Protein AF-0000000070748013 (afdb_homodimer)

Sequence (292 aa):
MLDAFRKHALVILVAILFATYRLSRLESERGRRGANVERDFENVVGFLHQRLDTKYRVLRIEPPPHSTIKLHAMVVNGGFAIPHVEAEVFVDQRFVLDQRKQRRRDVEPLPLVRFRVYDVTTMTTIAEDLQKRKLIASYEQGYQPKMLDAFRKHALVILVAILFATYRLSRLESERGRRGANVERDFENVVGFLHQRLDTKYRVLRIEPPPHSTIKLHAMVVNGGFAIPHVEAEVFVDQRFVLDQRKQRRRDVEPLPLVRFRVYDVTTMTTIAEDLQKRKLIASYEQGYQPK

Structure (mmCIF, N/CA/C/O backbone):
data_AF-0000000070748013-model_v1
#
loop_
_entity.id
_entity.type
_entity.pdbx_description
1 polymer 'Uncharacterized protein'
#
loop_
_atom_site.group_PDB
_atom_site.id
_atom_site.type_symbol
_atom_site.label_atom_id
_atom_site.label_alt_id
_atom_site.label_comp_id
_atom_site.label_asym_id
_atom_site.label_entity_id
_atom_site.label_seq_id
_atom_site.pdbx_PDB_ins_code
_atom_site.Cartn_x
_atom_site.Cartn_y
_atom_site.Cartn_z
_atom_site.occupancy
_atom_site.B_iso_or_equiv
_atom_site.auth_seq_id
_atom_site.auth_comp_id
_atom_site.auth_asym_id
_atom_site.auth_atom_id
_atom_site.pdbx_PDB_model_num
ATOM 1 N N . MET A 1 1 ? -56.062 14.008 32.906 1 60.56 1 MET A N 1
ATOM 2 C CA . MET A 1 1 ? -55.062 12.945 32.875 1 60.56 1 MET A CA 1
ATOM 3 C C . MET A 1 1 ? -54.562 12.727 31.453 1 60.56 1 MET A C 1
ATOM 5 O O . MET A 1 1 ? -53.344 12.641 31.219 1 60.56 1 MET A O 1
ATOM 9 N N . LEU A 1 2 ? -55.344 12.797 30.453 1 74 2 LEU A N 1
ATOM 10 C CA . LEU A 1 2 ? -55 12.531 29.062 1 74 2 LEU A CA 1
ATOM 11 C C . LEU A 1 2 ? -54.188 13.672 28.484 1 74 2 LEU A C 1
ATOM 13 O O . LEU A 1 2 ? -53.25 13.445 27.703 1 74 2 LEU A O 1
ATOM 17 N N . ASP A 1 3 ? -54.344 14.906 28.969 1 75.5 3 ASP A N 1
ATOM 18 C CA . ASP A 1 3 ? -53.625 16.078 28.469 1 75.5 3 ASP A CA 1
ATOM 19 C C . ASP A 1 3 ? -52.188 16.094 28.938 1 75.5 3 ASP A C 1
ATOM 21 O O . ASP A 1 3 ? -51.281 16.453 28.188 1 75.5 3 ASP A O 1
ATOM 25 N N . ALA A 1 4 ? -51.938 15.586 30.156 1 74.44 4 ALA A N 1
ATOM 26 C CA . ALA A 1 4 ? -50.562 15.508 30.688 1 74.44 4 ALA A CA 1
ATOM 27 C C . ALA A 1 4 ? -49.75 14.453 29.938 1 74.44 4 ALA A C 1
ATOM 29 O O . ALA A 1 4 ? -48.594 14.664 29.656 1 74.44 4 ALA A O 1
ATOM 30 N N . PHE A 1 5 ? -50.406 13.367 29.516 1 73.81 5 PHE A N 1
ATOM 31 C CA . PHE A 1 5 ? -49.719 12.305 28.797 1 73.81 5 PHE A CA 1
ATOM 32 C C . PHE A 1 5 ? -49.344 12.758 27.391 1 73.81 5 PHE A C 1
ATOM 34 O O . PHE A 1 5 ? -48.281 12.406 26.875 1 73.81 5 PHE A O 1
ATOM 41 N N . ARG A 1 6 ? -50.156 13.625 26.891 1 75.06 6 ARG A N 1
ATOM 42 C CA . ARG A 1 6 ? -49.906 14.125 25.547 1 75.06 6 ARG A CA 1
ATOM 43 C C . ARG A 1 6 ? -48.75 15.117 25.516 1 75.06 6 ARG A C 1
ATOM 45 O O . ARG A 1 6 ? -47.938 15.094 24.609 1 75.06 6 ARG A O 1
ATOM 52 N N . LYS A 1 7 ? -48.719 15.875 26.562 1 77.19 7 LYS A N 1
ATOM 53 C CA . LYS A 1 7 ? -47.625 16.844 26.641 1 77.19 7 LYS A CA 1
ATOM 54 C C . LYS A 1 7 ? -46.281 16.156 26.828 1 77.19 7 LYS A C 1
ATOM 56 O O . LYS A 1 7 ? -45.281 16.531 26.203 1 77.19 7 LYS A O 1
ATOM 61 N N . HIS A 1 8 ? -46.344 15.133 27.641 1 80.06 8 HIS A N 1
ATOM 62 C CA . HIS A 1 8 ? -45.125 14.383 27.859 1 80.06 8 HIS A CA 1
ATOM 63 C C . HIS A 1 8 ? -44.688 13.648 26.594 1 80.06 8 HIS A C 1
ATOM 65 O O . HIS A 1 8 ? -43.5 13.617 26.25 1 80.06 8 HIS A O 1
ATOM 71 N N . ALA A 1 9 ? -45.688 13.172 25.859 1 82.44 9 ALA A N 1
ATOM 72 C CA . ALA A 1 9 ? -45.406 12.461 24.625 1 82.44 9 ALA A CA 1
ATOM 73 C C . ALA A 1 9 ? -44.812 13.398 23.578 1 82.44 9 ALA A C 1
ATOM 75 O O . ALA A 1 9 ? -43.875 13.031 22.859 1 82.44 9 ALA A O 1
ATOM 76 N N . LEU A 1 10 ? -45.25 14.578 23.547 1 80.56 10 LEU A N 1
ATOM 77 C CA . LEU A 1 10 ? -44.781 15.57 22.594 1 80.56 10 LEU A CA 1
ATOM 78 C C . LEU A 1 10 ? -43.344 15.992 22.938 1 80.56 10 LEU A C 1
ATOM 80 O O . LEU A 1 10 ? -42.531 16.141 22.031 1 80.56 10 LEU A O 1
ATOM 84 N N . VAL A 1 11 ? -43.094 16.188 24.25 1 82.56 11 VAL A N 1
ATOM 85 C CA . VAL A 1 11 ? -41.75 16.562 24.703 1 82.56 11 VAL A CA 1
ATOM 86 C C . VAL A 1 11 ? -40.75 15.461 24.359 1 82.56 11 VAL A C 1
ATOM 88 O O . VAL A 1 11 ? -39.656 15.742 23.906 1 82.56 11 VAL A O 1
ATOM 91 N N . ILE A 1 12 ? -41.125 14.25 24.469 1 82.56 12 ILE A N 1
ATOM 92 C CA . ILE A 1 12 ? -40.281 13.102 24.156 1 82.56 12 ILE A CA 1
ATOM 93 C C . ILE A 1 12 ? -40.031 13.039 22.656 1 82.56 12 ILE A C 1
ATOM 95 O O . ILE A 1 12 ? -38.906 12.797 22.219 1 82.56 12 ILE A O 1
ATOM 99 N N . LEU A 1 13 ? -41.062 13.352 21.922 1 80.69 13 LEU A N 1
ATOM 100 C CA . LEU A 1 13 ? -40.969 13.32 20.469 1 80.69 13 LEU A CA 1
ATOM 101 C C . LEU A 1 13 ? -40 14.406 19.969 1 80.69 13 LEU A C 1
ATOM 103 O O . LEU A 1 13 ? -39.188 14.156 19.109 1 80.69 13 LEU A O 1
ATOM 107 N N . VAL A 1 14 ? -40.156 15.586 20.547 1 80.75 14 VAL A N 1
ATOM 108 C CA . VAL A 1 14 ? -39.312 16.703 20.172 1 80.75 14 VAL A CA 1
ATOM 109 C C . VAL A 1 14 ? -37.875 16.422 20.578 1 80.75 14 VAL A C 1
ATOM 111 O O . VAL A 1 14 ? -36.938 16.703 19.828 1 80.75 14 VAL A O 1
ATOM 114 N N . ALA A 1 15 ? -37.656 15.781 21.703 1 83.12 15 ALA A N 1
ATOM 115 C CA . ALA A 1 15 ? -36.344 15.406 22.172 1 83.12 15 ALA A CA 1
ATOM 116 C C . ALA A 1 15 ? -35.688 14.359 21.266 1 83.12 15 ALA A C 1
ATOM 118 O O . ALA A 1 15 ? -34.5 14.43 20.969 1 83.12 15 ALA A O 1
ATOM 119 N N . ILE A 1 16 ? -36.5 13.469 20.781 1 79.81 16 ILE A N 1
ATOM 120 C CA . ILE A 1 16 ? -36.031 12.43 19.875 1 79.81 16 ILE A CA 1
ATOM 121 C C . ILE A 1 16 ? -35.656 13.055 18.531 1 79.81 16 ILE A C 1
ATOM 123 O O . ILE A 1 16 ? -34.594 12.734 17.953 1 79.81 16 ILE A O 1
ATOM 127 N N . LEU A 1 17 ? -36.5 13.945 18.094 1 77.38 17 LEU A N 1
ATOM 128 C CA . LEU A 1 17 ? -36.25 14.602 16.812 1 77.38 17 LEU A CA 1
ATOM 129 C C . LEU A 1 17 ? -35 15.461 16.891 1 77.38 17 LEU A C 1
ATOM 131 O O . LEU A 1 17 ? -34.219 15.484 15.953 1 77.38 17 LEU A O 1
ATOM 135 N N . PHE A 1 18 ? -34.781 16.172 18 1 75.19 18 PHE A N 1
ATOM 136 C CA . PHE A 1 18 ? -33.594 17 18.203 1 75.19 18 PHE A CA 1
ATOM 137 C C . PHE A 1 18 ? -32.344 16.141 18.312 1 75.19 18 PHE A C 1
ATOM 139 O O . PHE A 1 18 ? -31.312 16.469 17.719 1 75.19 18 PHE A O 1
ATOM 146 N N . ALA A 1 19 ? -32.469 15.031 18.969 1 79.75 19 ALA A N 1
ATOM 147 C CA . ALA A 1 19 ? -31.328 14.117 19.094 1 79.75 19 ALA A CA 1
ATOM 148 C C . ALA A 1 19 ? -30.969 13.508 17.75 1 79.75 19 ALA A C 1
ATOM 150 O O . ALA A 1 19 ? -29.781 13.367 17.422 1 79.75 19 ALA A O 1
ATOM 151 N N . THR A 1 20 ? -31.938 13.188 16.984 1 76.56 20 THR A N 1
ATOM 152 C CA . THR A 1 20 ? -31.703 12.609 15.672 1 76.56 20 THR A CA 1
ATOM 153 C C . THR A 1 20 ? -31.078 13.648 14.734 1 76.56 20 THR A C 1
ATOM 155 O O . THR A 1 20 ? -30.203 13.328 13.938 1 76.56 20 THR A O 1
ATOM 158 N N . TYR A 1 21 ? -31.609 14.906 14.883 1 70.44 21 TYR A N 1
ATOM 159 C CA . TYR A 1 21 ? -31.062 15.992 14.078 1 70.44 21 TYR A CA 1
ATOM 160 C C . TYR A 1 21 ? -29.609 16.25 14.438 1 70.44 21 TYR A C 1
ATOM 162 O O . TYR A 1 21 ? -28.766 16.406 13.555 1 70.44 21 TYR A O 1
ATOM 170 N N . ARG A 1 22 ? -29.281 16.266 15.734 1 69.81 22 ARG A N 1
ATOM 171 C CA . ARG A 1 22 ? -27.906 16.469 16.203 1 69.81 22 ARG A CA 1
ATOM 172 C C . ARG A 1 22 ? -27 15.32 15.766 1 69.81 22 ARG A C 1
ATOM 174 O O . ARG A 1 22 ? -25.859 15.547 15.352 1 69.81 22 ARG A O 1
ATOM 181 N N . LEU A 1 23 ? -27.5 14.133 15.773 1 70.38 23 LEU A N 1
ATOM 182 C CA . LEU A 1 23 ? -26.734 12.977 15.328 1 70.38 23 LEU A CA 1
ATOM 183 C C . LEU A 1 23 ? -26.469 13.039 13.82 1 70.38 23 LEU A C 1
ATOM 185 O O . LEU A 1 23 ? -25.359 12.75 13.367 1 70.38 23 LEU A O 1
ATOM 189 N N . SER A 1 24 ? -27.469 13.438 13.102 1 68.25 24 SER A N 1
ATOM 190 C CA . SER A 1 24 ? -27.344 13.57 11.656 1 68.25 24 SER A CA 1
ATOM 191 C C . SER A 1 24 ? -26.344 14.664 11.289 1 68.25 24 SER A C 1
ATOM 193 O O . SER A 1 24 ? -25.547 14.5 10.367 1 68.25 24 SER A O 1
ATOM 195 N N . ARG A 1 25 ? -26.391 15.742 12.039 1 62.88 25 ARG A N 1
ATOM 196 C CA . ARG A 1 25 ? -25.469 16.844 11.805 1 62.88 25 ARG A CA 1
ATOM 197 C C . ARG A 1 25 ? -24.031 16.438 12.141 1 62.88 25 ARG A C 1
ATOM 199 O O . ARG A 1 25 ? -23.094 16.766 11.406 1 62.88 25 ARG A O 1
ATOM 206 N N . LEU A 1 26 ? -23.828 15.734 13.227 1 63.28 26 LEU A N 1
ATOM 207 C CA . LEU A 1 26 ? -22.516 15.242 13.633 1 63.28 26 LEU A CA 1
ATOM 208 C C . LEU A 1 26 ? -21.969 14.25 12.617 1 63.28 26 LEU A C 1
ATOM 210 O O . LEU A 1 26 ? -20.781 14.289 12.281 1 63.28 26 LEU A O 1
ATOM 214 N N . GLU A 1 27 ? -22.828 13.406 12.086 1 65.5 27 GLU A N 1
ATOM 215 C CA . GLU A 1 27 ? -22.406 12.445 11.07 1 65.5 27 GLU A CA 1
ATOM 216 C C . GLU A 1 27 ? -22.047 13.141 9.766 1 65.5 27 GLU A C 1
ATOM 218 O O . GLU A 1 27 ? -21.078 12.766 9.102 1 65.5 27 GLU A O 1
ATOM 223 N N . SER A 1 28 ? -22.812 14.203 9.484 1 64.38 28 SER A N 1
ATOM 224 C CA . SER A 1 28 ? -22.547 14.969 8.273 1 64.38 28 SER A CA 1
ATOM 225 C C . SER A 1 28 ? -21.219 15.727 8.383 1 64.38 28 SER A C 1
ATOM 227 O O . SER A 1 28 ? -20.453 15.789 7.418 1 64.38 28 SER A O 1
ATOM 229 N N . GLU A 1 29 ? -20.953 16.344 9.578 1 62 29 GLU A N 1
ATOM 230 C CA . GLU A 1 29 ? -19.703 17.047 9.812 1 62 29 GLU A CA 1
ATOM 231 C C . GLU A 1 29 ? -18.516 16.094 9.773 1 62 29 GLU A C 1
ATOM 233 O O . GLU A 1 29 ? -17.469 16.422 9.211 1 62 29 GLU A O 1
ATOM 238 N N . ARG A 1 30 ? -18.75 15 10.398 1 62.75 30 ARG A N 1
ATOM 239 C CA . ARG A 1 30 ? -17.703 13.977 10.352 1 62.75 30 ARG A CA 1
ATOM 240 C C . ARG A 1 30 ? -17.453 13.531 8.914 1 62.75 30 ARG A C 1
ATOM 242 O O . ARG A 1 30 ? -16.297 13.344 8.508 1 62.75 30 ARG A O 1
ATOM 249 N N . GLY A 1 31 ? -18.5 13.398 8.266 1 65.69 31 GLY A N 1
ATOM 250 C CA . GLY A 1 31 ? -18.406 13.039 6.859 1 65.69 31 GLY A CA 1
ATOM 251 C C . GLY A 1 31 ? -17.688 14.086 6.027 1 65.69 31 GLY A C 1
ATOM 252 O O . GLY A 1 31 ? -16.844 13.758 5.188 1 65.69 31 GLY A O 1
ATOM 253 N N . ARG A 1 32 ? -18.047 15.352 6.332 1 63.75 32 ARG A N 1
ATOM 254 C CA . ARG A 1 32 ? -17.422 16.438 5.59 1 63.75 32 ARG A CA 1
ATOM 255 C C . ARG A 1 32 ? -15.945 16.562 5.918 1 63.75 32 ARG A C 1
ATOM 257 O O . ARG A 1 32 ? -15.117 16.75 5.02 1 63.75 32 ARG A O 1
ATOM 264 N N . ARG A 1 33 ? -15.672 16.5 7.219 1 68 33 ARG A N 1
ATOM 265 C CA . ARG A 1 33 ? -14.281 16.562 7.645 1 68 33 ARG A CA 1
ATOM 266 C C . ARG A 1 33 ? -13.469 15.406 7.066 1 68 33 ARG A C 1
ATOM 268 O O . ARG A 1 33 ? -12.336 15.586 6.633 1 68 33 ARG A O 1
ATOM 275 N N . GLY A 1 34 ? -14.086 14.305 7.102 1 71.81 34 GLY A N 1
ATOM 276 C CA . GLY A 1 34 ? -13.453 13.156 6.48 1 71.81 34 GLY A CA 1
ATOM 277 C C . GLY A 1 34 ? -13.203 13.344 4.996 1 71.81 34 GLY A C 1
ATOM 278 O O . GLY A 1 34 ? -12.133 12.992 4.492 1 71.81 34 GLY A O 1
ATOM 279 N N . ALA A 1 35 ? -14.109 14.008 4.422 1 75.88 35 ALA A N 1
ATOM 280 C CA . ALA A 1 35 ? -14.008 14.258 2.984 1 75.88 35 ALA A CA 1
ATOM 281 C C . ALA A 1 35 ? -12.891 15.258 2.684 1 75.88 35 ALA A C 1
ATOM 283 O O . ALA A 1 35 ? -12.156 15.102 1.703 1 75.88 35 ALA A O 1
ATOM 284 N N . ASN A 1 36 ? -12.688 16.188 3.584 1 82.19 36 ASN A N 1
ATOM 285 C CA . ASN A 1 36 ? -11.641 17.188 3.375 1 82.19 36 ASN A CA 1
ATOM 286 C C . ASN A 1 36 ? -10.25 16.594 3.557 1 82.19 36 ASN A C 1
ATOM 288 O O . ASN A 1 36 ? -9.328 16.891 2.795 1 82.19 36 ASN A O 1
ATOM 292 N N . VAL A 1 37 ? -10.18 15.734 4.512 1 85.75 37 VAL A N 1
ATOM 293 C CA . VAL A 1 37 ? -8.898 15.094 4.781 1 85.75 37 VAL A CA 1
ATOM 294 C C . VAL A 1 37 ? -8.5 14.219 3.6 1 85.75 37 VAL A C 1
ATOM 296 O O . VAL A 1 37 ? -7.332 14.219 3.189 1 85.75 37 VAL A O 1
ATOM 299 N N . GLU A 1 38 ? -9.477 13.57 3.074 1 89.12 38 GLU A N 1
ATOM 300 C CA . GLU A 1 38 ? -9.219 12.719 1.917 1 89.12 38 GLU A CA 1
ATOM 301 C C . GLU A 1 38 ? -8.82 13.547 0.699 1 89.12 38 GLU A C 1
ATOM 303 O O . GLU A 1 38 ? -7.91 13.172 -0.041 1 89.12 38 GLU A O 1
ATOM 308 N N . ARG A 1 39 ? -9.5 14.664 0.552 1 90.69 39 ARG A N 1
ATOM 309 C CA . ARG A 1 39 ? -9.18 15.547 -0.569 1 90.69 39 ARG A CA 1
ATOM 310 C C . ARG A 1 39 ? -7.77 16.109 -0.441 1 90.69 39 ARG A C 1
ATOM 312 O O . ARG A 1 39 ? -7.02 16.141 -1.42 1 90.69 39 ARG A O 1
ATOM 319 N N . ASP A 1 40 ? -7.418 16.531 0.756 1 90.75 40 ASP A N 1
ATOM 320 C CA . ASP A 1 40 ? -6.074 17.047 0.994 1 90.75 40 ASP A CA 1
ATOM 321 C C . ASP A 1 40 ? -5.016 15.992 0.696 1 90.75 40 ASP A C 1
ATOM 323 O O . ASP A 1 40 ? -3.996 16.281 0.069 1 90.75 40 ASP A O 1
ATOM 327 N N . PHE A 1 41 ? -5.316 14.82 1.173 1 94.69 41 PHE A N 1
ATOM 328 C CA . PHE A 1 41 ? -4.414 13.703 0.93 1 94.69 41 PHE A CA 1
ATOM 329 C C . PHE A 1 41 ? -4.25 13.453 -0.564 1 94.69 41 PHE A C 1
ATOM 331 O O . PHE A 1 41 ? -3.127 13.312 -1.056 1 94.69 41 PHE A O 1
ATOM 338 N N . GLU A 1 42 ? -5.348 13.523 -1.303 1 93.5 42 GLU A N 1
ATOM 339 C CA . GLU A 1 42 ? -5.32 13.273 -2.74 1 93.5 42 GLU A CA 1
ATOM 340 C C . GLU A 1 42 ? -4.586 14.383 -3.48 1 93.5 42 GLU A C 1
ATOM 342 O O . GLU A 1 42 ? -3.924 14.141 -4.492 1 93.5 42 GLU A O 1
ATOM 347 N N . ASN A 1 43 ? -4.676 15.562 -2.959 1 94.06 43 ASN A N 1
ATOM 348 C CA . ASN A 1 43 ? -3.947 16.672 -3.561 1 94.06 43 ASN A CA 1
ATOM 349 C C . ASN A 1 43 ? -2.438 16.484 -3.455 1 94.06 43 ASN A C 1
ATOM 351 O O . ASN A 1 43 ? -1.704 16.766 -4.402 1 94.06 43 ASN A O 1
ATOM 355 N N . VAL A 1 44 ? -2.078 15.984 -2.32 1 96.62 44 VAL A N 1
ATOM 356 C CA . VAL A 1 44 ? -0.653 15.734 -2.123 1 96.62 44 VAL A CA 1
ATOM 357 C C . VAL A 1 44 ? -0.191 14.609 -3.041 1 96.62 44 VAL A C 1
ATOM 359 O O . VAL A 1 44 ? 0.832 14.727 -3.719 1 96.62 44 VAL A O 1
ATOM 362 N N . VAL A 1 45 ? -0.943 13.531 -3.092 1 95.62 45 VAL A N 1
ATOM 363 C CA . VAL A 1 45 ? -0.612 12.398 -3.943 1 95.62 45 VAL A CA 1
ATOM 364 C C . VAL A 1 45 ? -0.586 12.836 -5.406 1 95.62 45 VAL A C 1
ATOM 366 O O . VAL A 1 45 ? 0.326 12.469 -6.152 1 95.62 45 VAL A O 1
ATOM 369 N N . GLY A 1 46 ? -1.567 13.641 -5.797 1 93.5 46 GLY A N 1
ATOM 370 C CA . GLY A 1 46 ? -1.597 14.18 -7.145 1 93.5 46 GLY A CA 1
ATOM 371 C C . GLY A 1 46 ? -0.394 15.047 -7.469 1 93.5 46 GLY A C 1
ATOM 372 O O . GLY A 1 46 ? 0.181 14.945 -8.555 1 93.5 46 GLY A O 1
ATOM 373 N N . PHE A 1 47 ? -0.017 15.875 -6.598 1 97.19 47 PHE A N 1
ATOM 374 C CA . PHE A 1 47 ? 1.162 16.719 -6.766 1 97.19 47 PHE A CA 1
ATOM 375 C C . PHE A 1 47 ? 2.406 15.867 -6.996 1 97.19 47 PHE A C 1
ATOM 377 O O . PHE A 1 47 ? 3.209 16.156 -7.887 1 97.19 47 PHE A O 1
ATOM 384 N N . LEU A 1 48 ? 2.568 14.828 -6.164 1 97.25 48 LEU A N 1
ATOM 385 C CA . LEU A 1 48 ? 3.727 13.945 -6.277 1 97.25 48 LEU A CA 1
ATOM 386 C C . LEU A 1 48 ? 3.752 13.25 -7.633 1 97.25 48 LEU A C 1
ATOM 388 O O . LEU A 1 48 ? 4.809 13.141 -8.258 1 97.25 48 LEU A O 1
ATOM 392 N N . HIS A 1 49 ? 2.623 12.867 -8.125 1 92.44 49 HIS A N 1
ATOM 393 C CA . HIS A 1 49 ? 2.531 12.227 -9.438 1 92.44 49 HIS A CA 1
ATOM 394 C C . HIS A 1 49 ? 2.986 13.18 -10.539 1 92.44 49 HIS A C 1
ATOM 396 O O . HIS A 1 49 ? 3.609 12.75 -11.516 1 92.44 49 HIS A O 1
ATOM 402 N N . GLN A 1 50 ? 2.707 14.406 -10.406 1 93.31 50 GLN A N 1
ATOM 403 C CA . GLN A 1 50 ? 3.031 15.414 -11.414 1 93.31 50 GLN A CA 1
ATOM 404 C C . GLN A 1 50 ? 4.504 15.805 -11.344 1 93.31 50 GLN A C 1
ATOM 406 O O . GLN A 1 50 ? 5.141 16.047 -12.375 1 93.31 50 GLN A O 1
ATOM 411 N N . ARG A 1 51 ? 5.078 15.797 -10.188 1 95.12 51 ARG A N 1
ATOM 412 C CA . ARG A 1 51 ? 6.402 16.375 -9.953 1 95.12 51 ARG A CA 1
ATOM 413 C C . ARG A 1 51 ? 7.492 15.328 -10.133 1 95.12 51 ARG A C 1
ATOM 415 O O . ARG A 1 51 ? 8.617 15.648 -10.523 1 95.12 51 ARG A O 1
ATOM 422 N N . LEU A 1 52 ? 7.188 14.055 -9.797 1 95.62 52 LEU A N 1
ATOM 423 C CA . LEU A 1 52 ? 8.203 13.008 -9.789 1 95.62 52 LEU A CA 1
ATOM 424 C C . LEU A 1 52 ? 8.32 12.352 -11.156 1 95.62 52 LEU A C 1
ATOM 426 O O . LEU A 1 52 ? 7.324 12.203 -11.867 1 95.62 52 LEU A O 1
ATOM 430 N N . ASP A 1 53 ? 9.539 11.969 -11.469 1 92.06 53 ASP A N 1
ATOM 431 C CA . ASP A 1 53 ? 9.781 11.344 -12.766 1 92.06 53 ASP A CA 1
ATOM 432 C C . ASP A 1 53 ? 9.219 9.922 -12.805 1 92.06 53 ASP A C 1
ATOM 434 O O . ASP A 1 53 ? 8.594 9.469 -11.844 1 92.06 53 ASP A O 1
ATOM 438 N N . THR A 1 54 ? 9.414 9.25 -13.852 1 91.69 54 THR A N 1
ATOM 439 C CA . THR A 1 54 ? 8.734 7.984 -14.125 1 91.69 54 THR A CA 1
ATOM 440 C C . THR A 1 54 ? 9.359 6.852 -13.305 1 91.69 54 THR A C 1
ATOM 442 O O . THR A 1 54 ? 8.758 5.781 -13.172 1 91.69 54 THR A O 1
ATOM 445 N N . LYS A 1 55 ? 10.531 7.066 -12.812 1 92.75 55 LYS A N 1
ATOM 446 C CA . LYS A 1 55 ? 11.133 6.008 -12.016 1 92.75 55 LYS A CA 1
ATOM 447 C C . LYS A 1 55 ? 10.461 5.891 -10.648 1 92.75 55 LYS A C 1
ATOM 449 O O . LYS A 1 55 ? 10.656 4.906 -9.938 1 92.75 55 LYS A O 1
ATOM 454 N N . TYR A 1 56 ? 9.719 6.914 -10.336 1 95.12 56 TYR A N 1
ATOM 455 C CA . TYR A 1 56 ? 9.039 6.914 -9.047 1 95.12 56 TYR A CA 1
ATOM 456 C C . TYR A 1 56 ? 7.621 6.383 -9.18 1 95.12 56 TYR A C 1
ATOM 458 O O . TYR A 1 56 ? 6.949 6.629 -10.188 1 95.12 56 TYR A O 1
ATOM 466 N N . ARG A 1 57 ? 7.234 5.672 -8.203 1 94.44 57 ARG A N 1
ATOM 467 C CA . ARG A 1 57 ? 5.848 5.258 -8.016 1 94.44 57 ARG A CA 1
ATOM 468 C C . ARG A 1 57 ? 5.301 5.754 -6.684 1 94.44 57 ARG A C 1
ATOM 470 O O . ARG A 1 57 ? 5.992 5.695 -5.664 1 94.44 57 ARG A O 1
ATOM 477 N N . VAL A 1 58 ? 4.137 6.336 -6.754 1 96.12 58 VAL A N 1
ATOM 478 C CA . VAL A 1 58 ? 3.422 6.691 -5.531 1 96.12 58 VAL A CA 1
ATOM 479 C C . VAL A 1 58 ? 2.338 5.656 -5.246 1 96.12 58 VAL A C 1
ATOM 481 O O . VAL A 1 58 ? 1.349 5.566 -5.977 1 96.12 58 VAL A O 1
ATOM 484 N N . LEU A 1 59 ? 2.521 4.875 -4.137 1 95.75 59 LEU A N 1
ATOM 485 C CA . LEU A 1 59 ? 1.667 3.727 -3.855 1 95.75 59 LEU A CA 1
ATOM 486 C C . LEU A 1 59 ? 0.796 3.986 -2.631 1 95.75 59 LEU A C 1
ATOM 488 O O . LEU A 1 59 ? 1.3 4.379 -1.578 1 95.75 59 LEU A O 1
ATOM 492 N N . ARG A 1 60 ? -0.506 3.77 -2.789 1 94.56 60 ARG A N 1
ATOM 493 C CA . ARG A 1 60 ? -1.421 3.881 -1.658 1 94.56 60 ARG A CA 1
ATOM 494 C C . ARG A 1 60 ? -1.392 2.617 -0.804 1 94.56 60 ARG A C 1
ATOM 496 O O . ARG A 1 60 ? -1.521 1.507 -1.324 1 94.56 60 ARG A O 1
ATOM 503 N N . ILE A 1 61 ? -1.18 2.855 0.399 1 95.25 61 ILE A N 1
ATOM 504 C CA . ILE A 1 61 ? -1.057 1.746 1.338 1 95.25 61 ILE A CA 1
ATOM 505 C C . ILE A 1 61 ? -2.336 1.622 2.162 1 95.25 61 ILE A C 1
ATOM 507 O O . ILE A 1 61 ? -2.867 2.621 2.65 1 95.25 61 ILE A O 1
ATOM 511 N N . GLU A 1 62 ? -2.799 0.426 2.248 1 90.56 62 GLU A N 1
ATOM 512 C CA . GLU A 1 62 ? -3.92 0.16 3.143 1 90.56 62 GLU A CA 1
ATOM 513 C C . GLU A 1 62 ? -3.455 0.055 4.594 1 90.56 62 GLU A C 1
ATOM 515 O O . GLU A 1 62 ? -2.732 -0.876 4.953 1 90.56 62 GLU A O 1
ATOM 520 N N . PRO A 1 63 ? -3.904 0.991 5.312 1 86.81 63 PRO A N 1
ATOM 521 C CA . PRO A 1 63 ? -3.484 0.897 6.715 1 86.81 63 PRO A CA 1
ATOM 522 C C . PRO A 1 63 ? -4.062 -0.326 7.422 1 86.81 63 PRO A C 1
ATOM 524 O O . PRO A 1 63 ? -5.188 -0.738 7.133 1 86.81 63 PRO A O 1
ATOM 527 N N . PRO A 1 64 ? -3.191 -0.993 8.289 1 81 64 PRO A N 1
ATOM 528 C CA . PRO A 1 64 ? -3.756 -2.1 9.062 1 81 64 PRO A CA 1
ATOM 529 C C . PRO A 1 64 ? -4.953 -1.678 9.914 1 81 64 PRO A C 1
ATOM 531 O O . PRO A 1 64 ? -5.145 -0.486 10.172 1 81 64 PRO A O 1
ATOM 534 N N . PRO A 1 65 ? -5.559 -2.877 10.367 1 75.94 65 PRO A N 1
ATOM 535 C CA . PRO A 1 65 ? -6.688 -2.566 11.25 1 75.94 65 PRO A CA 1
ATOM 536 C C . PRO A 1 65 ? -6.258 -1.899 12.555 1 75.94 65 PRO A C 1
ATOM 538 O O . PRO A 1 65 ? -5.195 -2.219 13.094 1 75.94 65 PRO A O 1
ATOM 541 N N . HIS A 1 66 ? -6.746 -0.823 13.016 1 80.38 66 HIS A N 1
ATOM 542 C CA . HIS A 1 66 ? -6.543 -0.141 14.289 1 80.38 66 HIS A CA 1
ATOM 543 C C . HIS A 1 66 ? -5.359 0.819 14.219 1 80.38 66 HIS A C 1
ATOM 545 O O . HIS A 1 66 ? -4.832 1.238 15.25 1 80.38 66 HIS A O 1
ATOM 551 N N . SER A 1 67 ? -4.848 0.91 13.062 1 84.5 67 SER A N 1
ATOM 552 C CA . SER A 1 67 ? -3.762 1.868 12.891 1 84.5 67 SER A CA 1
ATOM 553 C C . SER A 1 67 ? -4.227 3.291 13.18 1 84.5 67 SER A C 1
ATOM 555 O O . SER A 1 67 ? -5.379 3.641 12.906 1 84.5 67 SER A O 1
ATOM 557 N N . THR A 1 68 ? -3.266 4.031 13.75 1 88.12 68 THR A N 1
ATOM 558 C CA . THR A 1 68 ? -3.539 5.449 13.945 1 88.12 68 THR A CA 1
ATOM 559 C C . THR A 1 68 ? -3.445 6.207 12.625 1 88.12 68 THR A C 1
ATOM 561 O O . THR A 1 68 ? -3.889 7.355 12.531 1 88.12 68 THR A O 1
ATOM 564 N N . ILE A 1 69 ? -2.834 5.566 11.688 1 90.62 69 ILE A N 1
ATOM 565 C CA . ILE A 1 69 ? -2.725 6.148 10.352 1 90.62 69 ILE A CA 1
ATOM 566 C C . ILE A 1 69 ? -3.982 5.828 9.547 1 90.62 69 ILE A C 1
ATOM 568 O O . ILE A 1 69 ? -4.352 4.66 9.398 1 90.62 69 ILE A O 1
ATOM 572 N N . LYS A 1 70 ? -4.633 6.805 9.016 1 87.88 70 LYS A N 1
ATOM 573 C CA . LYS A 1 70 ? -5.883 6.625 8.281 1 87.88 70 LYS A CA 1
ATOM 574 C C . LYS A 1 70 ? -5.637 6.555 6.777 1 87.88 70 LYS A C 1
ATOM 576 O O . LYS A 1 70 ? -6.301 5.797 6.07 1 87.88 70 LYS A O 1
ATOM 581 N N . LEU A 1 71 ? -4.812 7.449 6.352 1 92.44 71 LEU A N 1
ATOM 582 C CA . LEU A 1 71 ? -4.398 7.492 4.953 1 92.44 71 LEU A CA 1
ATOM 583 C C . LEU A 1 71 ? -2.879 7.41 4.832 1 92.44 71 LEU A C 1
ATOM 585 O O . LEU A 1 71 ? -2.156 8.008 5.633 1 92.44 71 LEU A O 1
ATOM 589 N N . HIS A 1 72 ? -2.471 6.613 3.828 1 95.19 72 HIS A N 1
ATOM 590 C CA . HIS A 1 72 ? -1.036 6.363 3.736 1 95.19 72 HIS A CA 1
ATOM 591 C C . HIS A 1 72 ? -0.614 6.098 2.295 1 95.19 72 HIS A C 1
ATOM 593 O O . HIS A 1 72 ? -1.299 5.379 1.565 1 95.19 72 HIS A O 1
ATOM 599 N N . ALA A 1 73 ? 0.419 6.746 1.889 1 96.94 73 ALA A N 1
ATOM 600 C CA . ALA A 1 73 ? 1.063 6.48 0.605 1 96.94 73 ALA A CA 1
ATOM 601 C C . ALA A 1 73 ? 2.584 6.5 0.74 1 96.94 73 ALA A C 1
ATOM 603 O O . ALA A 1 73 ? 3.123 7.094 1.675 1 96.94 73 ALA A O 1
ATOM 604 N N . MET A 1 74 ? 3.244 5.793 -0.137 1 97.44 74 MET A N 1
ATOM 605 C CA . MET A 1 74 ? 4.703 5.75 -0.164 1 97.44 74 MET A CA 1
ATOM 606 C C . MET A 1 74 ? 5.234 6.141 -1.539 1 97.44 74 MET A C 1
ATOM 608 O O . MET A 1 74 ? 4.609 5.84 -2.559 1 97.44 74 MET A O 1
ATOM 612 N N . VAL A 1 75 ? 6.336 6.797 -1.459 1 97.38 75 VAL A N 1
ATOM 613 C CA . VAL A 1 75 ? 7.07 7.098 -2.682 1 97.38 75 VAL A CA 1
ATOM 614 C C . VAL A 1 75 ? 8.195 6.078 -2.877 1 97.38 75 VAL A C 1
ATOM 616 O O . VAL A 1 75 ? 9.141 6.027 -2.086 1 97.38 75 VAL A O 1
ATOM 619 N N . VAL A 1 76 ? 8.094 5.336 -3.914 1 96.69 76 VAL A N 1
ATOM 620 C CA . VAL A 1 76 ? 9.055 4.266 -4.184 1 96.69 76 VAL A CA 1
ATOM 621 C C . VAL A 1 76 ? 9.867 4.602 -5.43 1 96.69 76 VAL A C 1
ATOM 623 O O . VAL A 1 76 ? 9.305 4.902 -6.484 1 96.69 76 VAL A O 1
ATOM 626 N N . ASN A 1 77 ? 11.211 4.625 -5.258 1 96.44 77 ASN A N 1
ATOM 627 C CA . ASN A 1 77 ? 12.133 4.809 -6.371 1 96.44 77 ASN A CA 1
ATOM 628 C C . ASN A 1 77 ? 12.547 3.475 -6.984 1 96.44 77 ASN A C 1
ATOM 630 O O . ASN A 1 77 ? 13.32 2.725 -6.387 1 96.44 77 ASN A O 1
ATOM 634 N N . GLY A 1 78 ? 12.047 3.213 -8.18 1 94.12 78 GLY A N 1
ATOM 635 C CA . GLY A 1 78 ? 12.344 1.971 -8.875 1 94.12 78 GLY A CA 1
ATOM 636 C C . GLY A 1 78 ? 13.586 2.051 -9.734 1 94.12 78 GLY A C 1
ATOM 637 O O . GLY A 1 78 ? 13.828 1.177 -10.57 1 94.12 78 GLY A O 1
ATOM 638 N N . GLY A 1 79 ? 14.328 3.096 -9.562 1 92.5 79 GLY A N 1
ATOM 639 C CA . GLY A 1 79 ? 15.531 3.264 -10.359 1 92.5 79 GLY A CA 1
ATOM 640 C C . GLY A 1 79 ? 16.703 2.43 -9.859 1 92.5 79 GLY A C 1
ATOM 641 O O . GLY A 1 79 ? 17.781 2.451 -10.453 1 92.5 79 GLY A O 1
ATOM 642 N N . PHE A 1 80 ? 16.469 1.628 -8.805 1 91.81 80 PHE A N 1
ATOM 643 C CA . PHE A 1 80 ? 17.484 0.755 -8.227 1 91.81 80 PHE A CA 1
ATOM 644 C C . PHE A 1 80 ? 17.109 -0.71 -8.406 1 91.81 80 PHE A C 1
ATOM 646 O O . PHE A 1 80 ? 15.938 -1.031 -8.641 1 91.81 80 PHE A O 1
ATOM 653 N N . ALA A 1 81 ? 18.172 -1.557 -8.344 1 90.88 81 ALA A N 1
ATOM 654 C CA . ALA A 1 81 ? 17.906 -2.99 -8.414 1 90.88 81 ALA A CA 1
ATOM 655 C C . ALA A 1 81 ? 16.938 -3.414 -7.316 1 90.88 81 ALA A C 1
ATOM 657 O O . ALA A 1 81 ? 16.047 -4.234 -7.551 1 90.88 81 ALA A O 1
ATOM 658 N N . ILE A 1 82 ? 17.219 -2.838 -6.176 1 95.06 82 ILE A N 1
ATOM 659 C CA . ILE A 1 82 ? 16.281 -2.93 -5.07 1 95.06 82 ILE A CA 1
ATOM 660 C C . ILE A 1 82 ? 15.617 -1.571 -4.848 1 95.06 82 ILE A C 1
ATOM 662 O O . ILE A 1 82 ? 16.266 -0.619 -4.414 1 95.06 82 ILE A O 1
ATOM 666 N N . PRO A 1 83 ? 14.336 -1.52 -5.156 1 95.75 83 PRO A N 1
ATOM 667 C CA . PRO A 1 83 ? 13.664 -0.221 -5.039 1 95.75 83 PRO A CA 1
ATOM 668 C C . PRO A 1 83 ? 13.758 0.368 -3.635 1 95.75 83 PRO A C 1
ATOM 670 O O . PRO A 1 83 ? 13.82 -0.376 -2.652 1 95.75 83 PRO A O 1
ATOM 673 N N . HIS A 1 84 ? 13.75 1.729 -3.576 1 96.31 84 HIS A N 1
ATOM 674 C CA . HIS A 1 84 ? 13.852 2.473 -2.326 1 96.31 84 HIS A CA 1
ATOM 675 C C . HIS A 1 84 ? 12.547 3.17 -1.983 1 96.31 84 HIS A C 1
ATOM 677 O O . HIS A 1 84 ? 11.883 3.729 -2.863 1 96.31 84 HIS A O 1
ATOM 683 N N . VAL A 1 85 ? 12.234 3.045 -0.72 1 96.56 85 VAL A N 1
ATOM 684 C CA . VAL A 1 85 ? 11.18 3.918 -0.224 1 96.56 85 VAL A CA 1
ATOM 685 C C . VAL A 1 85 ? 11.766 5.266 0.183 1 96.56 85 VAL A C 1
ATOM 687 O O . VAL A 1 85 ? 12.469 5.363 1.19 1 96.56 85 VAL A O 1
ATOM 690 N N . GLU A 1 86 ? 11.367 6.301 -0.509 1 97.31 86 GLU A N 1
A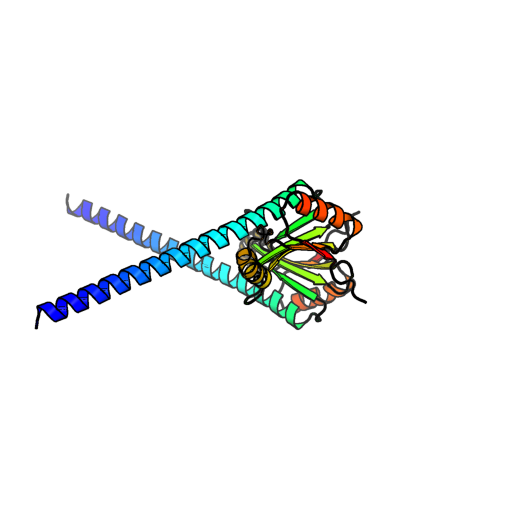TOM 691 C CA . GLU A 1 86 ? 12.109 7.543 -0.305 1 97.31 86 GLU A CA 1
ATOM 692 C C . GLU A 1 86 ? 11.297 8.539 0.524 1 97.31 86 GLU A C 1
ATOM 694 O O . GLU A 1 86 ? 11.852 9.492 1.07 1 97.31 86 GLU A O 1
ATOM 699 N N . ALA A 1 87 ? 10.094 8.344 0.556 1 97.38 87 ALA A N 1
ATOM 700 C CA . ALA A 1 87 ? 9.242 9.195 1.376 1 97.38 87 ALA A CA 1
ATOM 701 C C . ALA A 1 87 ? 7.906 8.523 1.677 1 97.38 87 ALA A C 1
ATOM 703 O O . ALA A 1 87 ? 7.547 7.527 1.037 1 97.38 87 ALA A O 1
ATOM 704 N N . GLU A 1 88 ? 7.195 8.992 2.654 1 96.56 88 GLU A N 1
ATOM 705 C CA . GLU A 1 88 ? 5.836 8.578 2.998 1 96.56 88 GLU A CA 1
ATOM 706 C C . GLU A 1 88 ? 4.93 9.797 3.188 1 96.56 88 GLU A C 1
ATOM 708 O O . GLU A 1 88 ? 5.375 10.844 3.658 1 96.56 88 GLU A O 1
ATOM 713 N N . VAL A 1 89 ? 3.713 9.641 2.766 1 95.94 89 VAL A N 1
ATOM 714 C CA . VAL A 1 89 ? 2.635 10.594 3.004 1 95.94 89 VAL A CA 1
ATOM 715 C C . VAL A 1 89 ? 1.558 9.953 3.875 1 95.94 89 VAL A C 1
ATOM 717 O O . VAL A 1 89 ? 1.103 8.844 3.592 1 95.94 89 VAL A O 1
ATOM 720 N N . PHE A 1 90 ? 1.18 10.641 4.945 1 93.5 90 PHE A N 1
ATOM 721 C CA . PHE A 1 90 ? 0.194 9.961 5.773 1 93.5 90 PHE A CA 1
ATOM 722 C C . PHE A 1 90 ? -0.631 10.961 6.57 1 93.5 90 PHE A C 1
ATOM 724 O O . PHE A 1 90 ? -0.237 12.125 6.711 1 93.5 90 PHE A O 1
ATOM 731 N N . VAL A 1 91 ? -1.787 10.555 6.91 1 92.19 91 VAL A N 1
ATOM 732 C CA . VAL A 1 91 ? -2.658 11.273 7.832 1 92.19 91 VAL A CA 1
ATOM 733 C C . VAL A 1 91 ? -2.775 10.492 9.141 1 92.19 91 VAL A C 1
ATOM 735 O O . VAL A 1 91 ? -3.227 9.344 9.148 1 92.19 91 VAL A O 1
ATOM 738 N N . ASP A 1 92 ? -2.334 11.117 10.148 1 88.62 92 ASP A N 1
ATOM 739 C CA . ASP A 1 92 ? -2.348 10.523 11.484 1 88.62 92 ASP A CA 1
ATOM 740 C C . ASP A 1 92 ? -3.57 10.977 12.273 1 88.62 92 ASP A C 1
ATOM 742 O O . ASP A 1 92 ? -3.738 12.172 12.531 1 88.62 92 ASP A O 1
ATOM 746 N N . GLN A 1 93 ? -4.316 10.031 12.75 1 83.88 93 GLN A N 1
ATOM 747 C CA . GLN A 1 93 ? -5.543 10.344 13.469 1 83.88 93 GLN A CA 1
ATOM 748 C C . GLN A 1 93 ? -5.246 11.172 14.719 1 83.88 93 GLN A C 1
ATOM 750 O O . GLN A 1 93 ? -6 12.086 15.055 1 83.88 93 GLN A O 1
ATOM 755 N N . ARG A 1 94 ? -4.254 10.828 15.453 1 82.94 94 ARG A N 1
ATOM 756 C CA . ARG A 1 94 ? -3.898 11.57 16.656 1 82.94 94 ARG A CA 1
ATOM 757 C C . ARG A 1 94 ? -3.557 13.016 16.328 1 82.94 94 ARG A C 1
ATOM 759 O O . ARG A 1 94 ? -3.947 13.938 17.062 1 82.94 94 ARG A O 1
ATOM 766 N N . PHE A 1 95 ? -2.869 13.141 15.266 1 83.81 95 PHE A N 1
ATOM 767 C CA . PHE A 1 95 ? -2.518 14.492 14.836 1 83.81 95 PHE A CA 1
ATOM 768 C C . PHE A 1 95 ? -3.768 15.297 14.492 1 83.81 95 PHE A C 1
ATOM 770 O O . PHE A 1 95 ? -3.873 16.469 14.852 1 83.81 95 PHE A O 1
ATOM 777 N N . VAL A 1 96 ? -4.641 14.688 13.812 1 81.25 96 VAL A N 1
ATOM 778 C CA . VAL A 1 96 ? -5.898 15.32 13.445 1 81.25 96 VAL A CA 1
ATOM 779 C C . VAL A 1 96 ? -6.637 15.773 14.703 1 81.25 96 VAL A C 1
ATOM 781 O O . VAL A 1 96 ? -7.137 16.906 14.773 1 81.25 96 VAL A O 1
ATOM 784 N N . LEU A 1 97 ? -6.691 14.883 15.664 1 80.94 97 LEU A N 1
ATOM 785 C CA . LEU A 1 97 ? -7.398 15.18 16.906 1 80.94 97 LEU A CA 1
ATOM 786 C C . LEU A 1 97 ? -6.715 16.312 17.672 1 80.94 97 LEU A C 1
ATOM 788 O O . LEU A 1 97 ? -7.383 17.188 18.234 1 80.94 97 LEU A O 1
ATOM 792 N N . ASP A 1 98 ? -5.434 16.312 17.672 1 80.12 98 ASP A N 1
ATOM 793 C CA . ASP A 1 98 ? -4.664 17.344 18.375 1 80.12 98 ASP A CA 1
ATOM 794 C C . ASP A 1 98 ? -4.875 18.703 17.719 1 80.12 98 ASP A C 1
ATOM 796 O O . ASP A 1 98 ? -4.977 19.719 18.422 1 80.12 98 ASP A O 1
ATOM 800 N N . GLN A 1 99 ? -4.895 18.719 16.453 1 77.94 99 GLN A N 1
ATOM 801 C CA . GLN A 1 99 ? -5.105 19.984 15.734 1 77.94 99 GLN A CA 1
ATOM 802 C C . GLN A 1 99 ? -6.496 20.547 16.016 1 77.94 99 GLN A C 1
ATOM 804 O O . GLN A 1 99 ? -6.684 21.766 16.031 1 77.94 99 GLN A O 1
ATOM 809 N N . ARG A 1 100 ? -7.379 19.688 16.125 1 73.81 100 ARG A N 1
ATOM 810 C CA . ARG A 1 100 ? -8.742 20.125 16.422 1 73.81 100 ARG A CA 1
ATOM 811 C C . ARG A 1 100 ? -8.812 20.812 17.781 1 73.81 100 ARG A C 1
ATOM 813 O O . ARG A 1 100 ? -9.531 21.812 17.922 1 73.81 100 ARG A O 1
ATOM 820 N N . LYS A 1 101 ? -8.102 20.281 18.578 1 72.31 101 LYS A N 1
ATOM 821 C CA . LYS A 1 101 ? -8.07 20.891 19.906 1 72.31 101 LYS A CA 1
ATOM 822 C C . LYS A 1 101 ? -7.41 22.25 19.891 1 72.31 101 LYS A C 1
ATOM 824 O O . LYS A 1 101 ? -7.832 23.172 20.594 1 72.31 101 LYS A O 1
ATOM 829 N N . GLN A 1 102 ? -6.406 22.375 19 1 67.38 102 GLN A N 1
ATOM 830 C CA . GLN A 1 102 ? -5.68 23.641 18.906 1 67.38 102 GLN A CA 1
ATOM 831 C C . GLN A 1 102 ? -6.496 24.688 18.172 1 67.38 102 GLN A C 1
ATOM 833 O O . GLN A 1 102 ? -6.406 25.875 18.469 1 67.38 102 GLN A O 1
ATOM 838 N N . ARG A 1 103 ? -7.07 24.359 17 1 63.12 103 ARG A N 1
ATOM 839 C CA . ARG A 1 103 ? -7.914 25.297 16.25 1 63.12 103 ARG A CA 1
ATOM 840 C C . ARG A 1 103 ? -8.859 26.047 17.172 1 63.12 103 ARG A C 1
ATOM 842 O O . ARG A 1 103 ? -9.164 27.219 16.938 1 63.12 103 ARG A O 1
ATOM 849 N N . ARG A 1 104 ? -9.141 25.422 18.141 1 57.94 104 ARG A N 1
ATOM 850 C CA . ARG A 1 104 ? -10.008 26.125 19.062 1 57.94 104 ARG A CA 1
ATOM 851 C C . ARG A 1 104 ? -9.289 27.312 19.688 1 57.94 104 ARG A C 1
ATOM 853 O O . ARG A 1 104 ? -9.922 28.281 20.125 1 57.94 104 ARG A O 1
ATOM 860 N N . ARG A 1 105 ? -8.039 27.344 19.438 1 56 105 ARG A N 1
ATOM 861 C CA . ARG A 1 105 ? -7.277 28.438 20.047 1 56 105 ARG A CA 1
ATOM 862 C C . ARG A 1 105 ? -6.852 29.453 19 1 56 105 ARG A C 1
ATOM 864 O O . ARG A 1 105 ? -5.902 30.219 19.219 1 56 105 ARG A O 1
ATOM 871 N N . ASP A 1 106 ? -7.57 29.625 17.828 1 54.81 106 ASP A N 1
ATOM 872 C CA . ASP A 1 106 ? -7.496 30.719 16.844 1 54.81 106 ASP A CA 1
ATOM 873 C C . ASP A 1 106 ? -6.277 30.547 15.938 1 54.81 106 ASP A C 1
ATOM 875 O O . ASP A 1 106 ? -5.742 31.531 15.422 1 54.81 106 ASP A O 1
ATOM 879 N N . VAL A 1 107 ? -5.734 29.391 15.906 1 57.25 107 VAL A N 1
ATOM 880 C CA . VAL A 1 107 ? -4.602 29.219 15 1 57.25 107 VAL A CA 1
ATOM 881 C C . VAL A 1 107 ? -5.09 28.641 13.664 1 57.25 107 VAL A C 1
ATOM 883 O O . VAL A 1 107 ? -6.066 27.891 13.625 1 57.25 107 VAL A O 1
ATOM 886 N N . GLU A 1 108 ? -4.668 29.25 12.508 1 62.84 108 GLU A N 1
ATOM 887 C CA . GLU A 1 108 ? -4.98 28.75 11.172 1 62.84 108 GLU A CA 1
ATOM 888 C C . GLU A 1 108 ? -4.766 27.234 11.094 1 62.84 108 GLU A C 1
ATOM 890 O O . GLU A 1 108 ? -3.736 26.719 11.547 1 62.84 108 GLU A O 1
ATOM 895 N N . PRO A 1 109 ? -5.773 26.625 10.695 1 69.19 109 PRO A N 1
ATOM 896 C CA . PRO A 1 109 ? -5.672 25.172 10.688 1 69.19 109 PRO A CA 1
ATOM 897 C C . PRO A 1 109 ? -4.578 24.656 9.75 1 69.19 109 PRO A C 1
ATOM 899 O O . PRO A 1 109 ? -4.453 25.141 8.625 1 69.19 109 PRO A O 1
ATOM 902 N N . LEU A 1 110 ? -3.592 24.016 10.266 1 77.38 110 LEU A N 1
ATOM 903 C CA . LEU A 1 110 ? -2.555 23.359 9.477 1 77.38 110 LEU A CA 1
ATOM 904 C C . LEU A 1 110 ? -3.127 22.188 8.688 1 77.38 110 LEU A C 1
ATOM 906 O O . LEU A 1 110 ? -4.113 21.578 9.102 1 77.38 110 LEU A O 1
ATOM 910 N N . PRO A 1 111 ? -2.551 22.094 7.48 1 85.69 111 PRO A N 1
ATOM 911 C CA . PRO A 1 111 ? -2.957 20.875 6.781 1 85.69 111 PRO A CA 1
ATOM 912 C C . PRO A 1 111 ? -2.77 19.625 7.629 1 85.69 111 PRO A C 1
ATOM 914 O O . PRO A 1 111 ? -1.923 19.594 8.531 1 85.69 111 PRO A O 1
ATOM 917 N N . LEU A 1 112 ? -3.527 18.641 7.367 1 88.88 112 LEU A N 1
ATOM 918 C CA . LEU A 1 112 ? -3.543 17.453 8.219 1 88.88 112 LEU A CA 1
ATOM 919 C C . LEU A 1 112 ? -2.646 16.359 7.652 1 88.88 112 LEU A C 1
ATOM 921 O O . LEU A 1 112 ? -2.467 15.32 8.281 1 88.88 112 LEU A O 1
ATOM 925 N N . VAL A 1 113 ? -2.135 16.656 6.504 1 93.38 113 VAL A N 1
ATOM 926 C CA . VAL A 1 113 ? -1.276 15.672 5.844 1 93.38 113 VAL A CA 1
ATOM 927 C C . VAL A 1 113 ? 0.17 15.867 6.293 1 93.38 113 VAL A C 1
ATOM 929 O O . VAL A 1 113 ? 0.656 17 6.359 1 93.38 113 VAL A O 1
ATOM 932 N N . ARG A 1 114 ? 0.825 14.773 6.621 1 92.94 114 ARG A N 1
ATOM 933 C CA . ARG A 1 114 ? 2.225 14.789 7.035 1 92.94 114 ARG A CA 1
ATOM 934 C C . ARG A 1 114 ? 3.1 14.055 6.02 1 92.94 114 ARG A C 1
ATOM 936 O O . ARG A 1 114 ? 2.604 13.242 5.238 1 92.94 114 ARG A O 1
ATOM 943 N N . PHE A 1 115 ? 4.316 14.5 6.055 1 96.06 115 PHE A N 1
ATOM 944 C CA . PHE A 1 115 ? 5.281 13.992 5.082 1 96.06 115 PHE A CA 1
ATOM 945 C C . PHE A 1 115 ? 6.555 13.523 5.777 1 96.06 115 PHE A C 1
ATOM 947 O O . PHE A 1 115 ? 7.109 14.242 6.613 1 96.06 115 PHE A O 1
ATOM 954 N N . ARG A 1 116 ? 6.969 12.25 5.543 1 95.44 116 ARG A N 1
ATOM 955 C CA . ARG A 1 116 ? 8.219 11.719 6.082 1 95.44 116 ARG A CA 1
ATOM 956 C C . ARG A 1 116 ? 9.258 11.531 4.977 1 95.44 116 ARG A C 1
ATOM 958 O O . ARG A 1 116 ? 8.977 10.891 3.961 1 95.44 116 ARG A O 1
ATOM 965 N N . VAL A 1 117 ? 10.367 12.062 5.254 1 96.56 117 VAL A N 1
ATOM 966 C CA . VAL A 1 117 ? 11.438 12.039 4.266 1 96.56 117 VAL A CA 1
ATOM 967 C C . VAL A 1 117 ? 12.484 11 4.664 1 96.56 117 VAL A C 1
ATOM 969 O O . VAL A 1 117 ? 13.016 11.039 5.777 1 96.56 117 VAL A O 1
ATOM 972 N N . TYR A 1 118 ? 12.773 10.086 3.732 1 95.62 118 TYR A N 1
ATOM 973 C CA . TYR A 1 118 ? 13.867 9.133 3.949 1 95.62 118 TYR A CA 1
ATOM 974 C C . TYR A 1 118 ? 15.086 9.516 3.127 1 95.62 118 TYR A C 1
ATOM 976 O O . TYR A 1 118 ? 16.203 9.523 3.639 1 95.62 118 TYR A O 1
ATOM 984 N N . ASP A 1 119 ? 14.852 9.773 1.865 1 94.94 119 ASP A N 1
ATOM 985 C CA . ASP A 1 119 ? 15.938 10.281 1.026 1 94.94 119 ASP A CA 1
ATOM 986 C C . ASP A 1 119 ? 16.016 11.797 1.101 1 94.94 119 ASP A C 1
ATOM 988 O O . ASP A 1 119 ? 15.352 12.5 0.34 1 94.94 119 ASP A O 1
ATOM 992 N N . VAL A 1 120 ? 16.875 12.273 1.844 1 93.06 120 VAL A N 1
ATOM 993 C CA . VAL A 1 120 ? 16.953 13.703 2.146 1 93.06 120 VAL A CA 1
ATOM 994 C C . VAL A 1 120 ? 17.375 14.469 0.898 1 93.06 120 VAL A C 1
ATOM 996 O O . VAL A 1 120 ? 16.906 15.586 0.659 1 93.06 120 VAL A O 1
ATOM 999 N N . THR A 1 121 ? 18.125 13.906 0.087 1 91.31 121 THR A N 1
ATOM 1000 C CA . THR A 1 121 ? 18.672 14.602 -1.07 1 91.31 121 THR A CA 1
ATOM 1001 C C . THR A 1 121 ? 17.578 14.953 -2.064 1 91.31 121 THR A C 1
ATOM 1003 O O . THR A 1 121 ? 17.484 16.094 -2.518 1 91.31 121 THR A O 1
ATOM 1006 N N . THR A 1 122 ? 16.703 14.062 -2.248 1 91.56 122 THR A N 1
ATOM 1007 C CA . THR A 1 122 ? 15.703 14.25 -3.291 1 91.56 122 THR A CA 1
ATOM 1008 C C . THR A 1 122 ? 14.391 14.742 -2.693 1 91.56 122 THR A C 1
ATOM 1010 O O . THR A 1 122 ? 13.758 15.656 -3.232 1 91.56 122 THR A O 1
ATOM 1013 N N . MET A 1 123 ? 14.078 14.242 -1.573 1 95.69 123 MET A N 1
ATOM 1014 C CA . MET A 1 123 ? 12.711 14.414 -1.091 1 95.69 123 MET A CA 1
ATOM 1015 C C . MET A 1 123 ? 12.586 15.672 -0.239 1 95.69 123 MET A C 1
ATOM 1017 O O . MET A 1 123 ? 11.477 16.172 -0.02 1 95.69 123 MET A O 1
ATOM 1021 N N . THR A 1 124 ? 13.688 16.281 0.155 1 94.69 124 THR A N 1
ATOM 1022 C CA . THR A 1 124 ? 13.594 17.5 0.949 1 94.69 124 THR A CA 1
ATOM 1023 C C . THR A 1 124 ? 13.039 18.656 0.11 1 94.69 124 THR A C 1
ATOM 1025 O O . THR A 1 124 ? 12.164 19.391 0.564 1 94.69 124 THR A O 1
ATOM 1028 N N . THR A 1 125 ? 13.516 18.766 -1.074 1 95.25 125 THR A N 1
ATOM 1029 C CA . THR A 1 125 ? 13.031 19.812 -1.952 1 95.25 125 THR A CA 1
ATOM 1030 C C . THR A 1 125 ? 11.539 19.641 -2.236 1 95.25 125 THR A C 1
ATOM 1032 O O . THR A 1 125 ? 10.781 20.609 -2.256 1 95.25 125 THR A O 1
ATOM 1035 N N . ILE A 1 126 ? 11.148 18.469 -2.412 1 96.38 126 ILE A N 1
ATOM 1036 C CA . ILE A 1 126 ? 9.742 18.156 -2.664 1 96.38 126 ILE A CA 1
ATOM 1037 C C . ILE A 1 126 ? 8.906 18.516 -1.436 1 96.38 126 ILE A C 1
ATOM 1039 O O . ILE A 1 126 ? 7.84 19.125 -1.556 1 96.38 126 ILE A O 1
ATOM 1043 N N . ALA A 1 127 ? 9.398 18.172 -0.298 1 96.19 127 ALA A N 1
ATOM 1044 C CA . ALA A 1 127 ? 8.711 18.469 0.956 1 96.19 127 ALA A CA 1
ATOM 1045 C C . ALA A 1 127 ? 8.555 19.969 1.146 1 96.19 127 ALA A C 1
ATOM 1047 O O . ALA A 1 127 ? 7.488 20.438 1.551 1 96.19 127 ALA A O 1
ATOM 1048 N N . GLU A 1 128 ? 9.547 20.719 0.866 1 95.31 128 GLU A N 1
ATOM 1049 C CA . GLU A 1 128 ? 9.508 22.172 0.998 1 95.31 128 GLU A CA 1
ATOM 1050 C C . GLU A 1 128 ? 8.484 22.781 0.044 1 95.31 128 GLU A C 1
ATOM 1052 O O . GLU A 1 128 ? 7.758 23.703 0.417 1 95.31 128 GLU A O 1
ATOM 1057 N N . ASP A 1 129 ? 8.453 22.25 -1.153 1 95.75 129 ASP A N 1
ATOM 1058 C CA . ASP A 1 129 ? 7.469 22.719 -2.119 1 95.75 129 ASP A CA 1
ATOM 1059 C C . ASP A 1 129 ? 6.047 22.469 -1.629 1 95.75 129 ASP A C 1
ATOM 1061 O O . ASP A 1 129 ? 5.172 23.328 -1.746 1 95.75 129 ASP A O 1
ATOM 1065 N N . LEU A 1 130 ? 5.832 21.266 -1.093 1 96.06 130 LEU A N 1
ATOM 1066 C CA . LEU A 1 130 ? 4.527 20.922 -0.548 1 96.06 130 LEU A CA 1
ATOM 1067 C C . LEU A 1 130 ? 4.141 21.859 0.593 1 96.06 130 LEU A C 1
ATOM 1069 O O . LEU A 1 130 ? 2.984 22.266 0.694 1 96.06 130 LEU A O 1
ATOM 1073 N N . GLN A 1 131 ? 5.105 22.203 1.41 1 93.69 131 GLN A N 1
ATOM 1074 C CA . GLN A 1 131 ? 4.863 23.094 2.545 1 93.69 131 GLN A CA 1
ATOM 1075 C C . GLN A 1 131 ? 4.547 24.5 2.0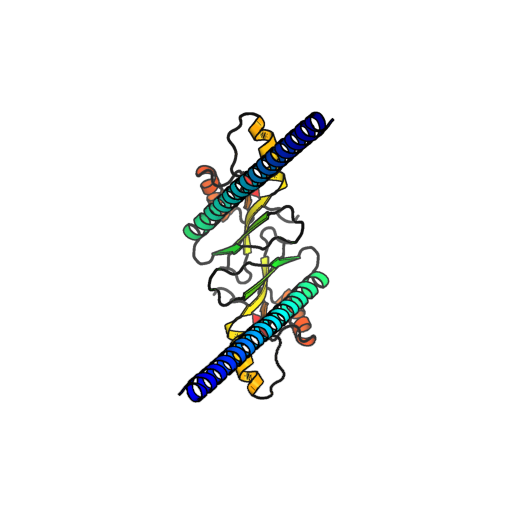78 1 93.69 131 GLN A C 1
ATOM 1077 O O . GLN A 1 131 ? 3.617 25.141 2.584 1 93.69 131 GLN A O 1
ATOM 1082 N N . LYS A 1 132 ? 5.277 25 1.142 1 92.81 132 LYS A N 1
ATOM 1083 C CA . LYS A 1 132 ? 5.059 26.328 0.592 1 92.81 132 LYS A CA 1
ATOM 1084 C C . LYS A 1 132 ? 3.658 26.453 0.004 1 92.81 132 LYS A C 1
ATOM 1086 O O . LYS A 1 132 ? 3.033 27.516 0.102 1 92.81 132 LYS A O 1
ATOM 1091 N N . ARG A 1 133 ? 3.186 25.406 -0.535 1 93.19 133 ARG A N 1
ATOM 1092 C CA . ARG A 1 133 ? 1.871 25.391 -1.167 1 93.19 133 ARG A CA 1
ATOM 1093 C C . ARG A 1 133 ? 0.778 25.078 -0.153 1 93.19 133 ARG A C 1
ATOM 1095 O O . ARG A 1 133 ? -0.39 24.922 -0.518 1 93.19 133 ARG A O 1
ATOM 1102 N N . LYS A 1 134 ? 1.189 24.812 1.086 1 91.25 134 LYS A N 1
ATOM 1103 C CA . LYS A 1 134 ? 0.282 24.562 2.201 1 91.25 134 LYS A CA 1
ATOM 1104 C C . LYS A 1 134 ? -0.459 23.234 2.014 1 91.25 134 LYS A C 1
ATOM 1106 O O . LYS A 1 134 ? -1.641 23.141 2.35 1 91.25 134 LYS A O 1
ATOM 1111 N N . LEU A 1 135 ? 0.224 22.312 1.4 1 93.69 135 LEU A N 1
ATOM 1112 C CA . LEU A 1 135 ? -0.371 21 1.183 1 93.69 135 LEU A CA 1
ATOM 1113 C C . LEU A 1 135 ? -0.065 20.062 2.35 1 93.69 135 LEU A C 1
ATOM 1115 O O . LEU A 1 135 ? -0.807 19.109 2.596 1 93.69 135 LEU A O 1
ATOM 1119 N N . ILE A 1 136 ? 1.003 20.297 3.02 1 93.12 136 ILE A N 1
ATOM 1120 C CA . ILE A 1 136 ? 1.335 19.516 4.207 1 93.12 136 ILE A CA 1
ATOM 1121 C C . ILE A 1 136 ? 1.591 20.453 5.383 1 93.12 136 ILE A C 1
ATOM 1123 O O . ILE A 1 136 ? 1.914 21.625 5.191 1 93.12 136 ILE A O 1
ATOM 1127 N N . ALA A 1 137 ? 1.384 19.875 6.531 1 83.56 137 ALA A N 1
ATOM 1128 C CA . ALA A 1 137 ? 1.646 20.656 7.738 1 83.56 137 ALA A CA 1
ATOM 1129 C C . ALA A 1 137 ? 3.145 20.75 8.016 1 83.56 137 ALA A C 1
ATOM 1131 O O . ALA A 1 137 ? 3.656 21.828 8.312 1 83.56 137 ALA A O 1
ATOM 1132 N N . SER A 1 138 ? 3.76 19.594 8.031 1 83.06 138 SER A N 1
ATOM 1133 C CA . SER A 1 138 ? 5.188 19.469 8.305 1 83.06 138 SER A CA 1
ATOM 1134 C C . SER A 1 138 ? 5.762 18.203 7.691 1 83.06 138 SER A C 1
ATOM 1136 O O . SER A 1 138 ? 5.02 17.359 7.176 1 83.06 138 SER A O 1
ATOM 1138 N N . TYR A 1 139 ? 7.082 18.312 7.578 1 90.56 139 TYR A N 1
ATOM 1139 C CA . TYR A 1 139 ? 7.758 17.078 7.184 1 90.56 139 TYR A CA 1
ATOM 1140 C C . TYR A 1 139 ? 8.859 16.719 8.18 1 90.56 139 TYR A C 1
ATOM 1142 O O . TYR A 1 139 ? 9.383 17.578 8.875 1 90.56 139 TYR A O 1
ATOM 1150 N N . GLU A 1 140 ? 8.945 15.375 8.344 1 90.06 140 GLU A N 1
ATOM 1151 C CA . GLU A 1 140 ? 9.961 14.859 9.242 1 90.06 140 GLU A CA 1
ATOM 1152 C C . GLU A 1 140 ? 10.93 13.93 8.508 1 90.06 140 GLU A C 1
ATOM 1154 O O . GLU A 1 140 ? 10.57 13.344 7.488 1 90.06 140 GLU A O 1
ATOM 1159 N N . GLN A 1 141 ? 12.156 13.945 9.031 1 88.62 141 GLN A N 1
ATOM 1160 C CA . GLN A 1 141 ? 13.133 13.016 8.477 1 88.62 141 GLN A CA 1
ATOM 1161 C C . GLN A 1 141 ? 12.969 11.625 9.094 1 88.62 141 GLN A C 1
ATOM 1163 O O . GLN A 1 141 ? 12.75 11.492 10.297 1 88.62 141 GLN A O 1
ATOM 1168 N N . GLY A 1 142 ? 12.836 10.656 8.156 1 76.31 142 GLY A N 1
ATOM 1169 C CA . GLY A 1 142 ? 12.734 9.281 8.625 1 76.31 142 GLY A CA 1
ATOM 1170 C C . GLY A 1 142 ? 13.969 8.805 9.359 1 76.31 142 GLY A C 1
ATOM 1171 O O . GLY A 1 142 ? 15.047 9.391 9.219 1 76.31 142 GLY A O 1
ATOM 1172 N N . TYR A 1 143 ? 13.766 7.898 10.469 1 62.2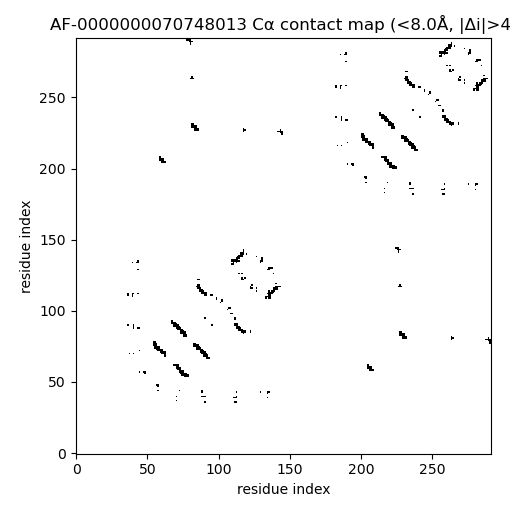5 143 TYR A N 1
ATOM 1173 C CA . TYR A 1 143 ? 14.852 7.41 11.32 1 62.25 143 TYR A CA 1
ATOM 1174 C C . TYR A 1 143 ? 15.883 6.652 10.5 1 62.25 143 TYR A C 1
ATOM 1176 O O . TYR A 1 143 ? 15.539 5.945 9.547 1 62.25 143 TYR A O 1
ATOM 1184 N N . GLN A 1 144 ? 17.172 7.176 10.383 1 55.06 144 GLN A N 1
ATOM 1185 C CA . GLN A 1 144 ? 18.344 6.422 9.945 1 55.06 144 GLN A CA 1
ATOM 1186 C C . GLN A 1 144 ? 18.734 5.371 10.977 1 55.06 144 GLN A C 1
ATOM 1188 O O . GLN A 1 144 ? 18.875 5.68 12.164 1 55.06 144 GLN A O 1
ATOM 1193 N N . PRO A 1 145 ? 18.453 4.043 10.656 1 49.16 145 PRO A N 1
ATOM 1194 C CA . PRO A 1 145 ? 18.875 3.09 11.68 1 49.16 145 PRO A CA 1
ATOM 1195 C C . PRO A 1 145 ? 20.297 3.346 12.172 1 49.16 145 PRO A C 1
ATOM 1197 O O . PRO A 1 145 ? 21.156 3.775 11.398 1 49.16 145 PRO A O 1
ATOM 1200 N N . LYS A 1 146 ? 20.547 3.598 13.602 1 40.28 146 LYS A N 1
ATOM 1201 C CA . LYS A 1 146 ? 21.891 3.549 14.148 1 40.28 146 LYS A CA 1
ATOM 1202 C C . LYS A 1 146 ? 22.578 2.23 13.805 1 40.28 146 LYS A C 1
ATOM 1204 O O . LYS A 1 146 ? 21.922 1.192 13.695 1 40.28 146 LYS A O 1
ATOM 1209 N N . MET B 1 1 ? -57.469 -18.984 -27.594 1 61.53 1 MET B N 1
ATOM 1210 C CA . MET B 1 1 ? -56.562 -17.828 -27.656 1 61.53 1 MET B CA 1
ATOM 1211 C C . MET B 1 1 ? -55.938 -17.562 -26.297 1 61.53 1 MET B C 1
ATOM 1213 O O . MET B 1 1 ? -54.719 -17.359 -26.188 1 61.53 1 MET B O 1
ATOM 1217 N N . LEU B 1 2 ? -56.656 -17.719 -25.219 1 74.38 2 LEU B N 1
ATOM 1218 C CA . LEU B 1 2 ? -56.188 -17.422 -23.875 1 74.38 2 LEU B CA 1
ATOM 1219 C C . LEU B 1 2 ? -55.219 -18.484 -23.375 1 74.38 2 LEU B C 1
ATOM 1221 O O . LEU B 1 2 ? -54.25 -18.156 -22.688 1 74.38 2 LEU B O 1
ATOM 1225 N N . ASP B 1 3 ? -55.312 -19.703 -23.875 1 75.12 3 ASP B N 1
ATOM 1226 C CA . ASP B 1 3 ? -54.469 -20.812 -23.438 1 75.12 3 ASP B CA 1
ATOM 1227 C C . ASP B 1 3 ? -53.062 -20.703 -24.062 1 75.12 3 ASP B C 1
ATOM 1229 O O . ASP B 1 3 ? -52.062 -20.969 -23.391 1 75.12 3 ASP B O 1
ATOM 1233 N N . ALA B 1 4 ? -53 -20.203 -25.281 1 76.12 4 ALA B N 1
ATOM 1234 C CA . ALA B 1 4 ? -51.719 -20 -25.938 1 76.12 4 ALA B CA 1
ATOM 1235 C C . ALA B 1 4 ? -50.938 -18.875 -25.266 1 76.12 4 ALA B C 1
ATOM 1237 O O . ALA B 1 4 ? -49.719 -18.984 -25.094 1 76.12 4 ALA B O 1
ATOM 1238 N N . PHE B 1 5 ? -51.594 -17.828 -24.797 1 73.44 5 PHE B N 1
ATOM 1239 C CA . PHE B 1 5 ? -50.938 -16.703 -24.141 1 73.44 5 PHE B CA 1
ATOM 1240 C C . PHE B 1 5 ? -50.406 -17.109 -22.766 1 73.44 5 PHE B C 1
ATOM 1242 O O . PHE B 1 5 ? -49.344 -16.656 -22.359 1 73.44 5 PHE B O 1
ATOM 1249 N N . ARG B 1 6 ? -51.062 -18.062 -22.203 1 76 6 ARG B N 1
ATOM 1250 C CA . ARG B 1 6 ? -50.656 -18.516 -20.875 1 76 6 ARG B CA 1
ATOM 1251 C C . ARG B 1 6 ? -49.406 -19.406 -20.969 1 76 6 ARG B C 1
ATOM 1253 O O . ARG B 1 6 ? -48.5 -19.312 -20.141 1 76 6 ARG B O 1
ATOM 1260 N N . LYS B 1 7 ? -49.406 -20.156 -22 1 78.19 7 LYS B N 1
ATOM 1261 C CA . LYS B 1 7 ? -48.281 -21.031 -22.188 1 78.19 7 LYS B CA 1
ATOM 1262 C C . LYS B 1 7 ? -47 -20.234 -22.516 1 78.19 7 LYS B C 1
ATOM 1264 O O . LYS B 1 7 ? -45.938 -20.516 -21.984 1 78.19 7 LYS B O 1
ATOM 1269 N N . HIS B 1 8 ? -47.25 -19.219 -23.328 1 81.38 8 HIS B N 1
ATOM 1270 C CA . HIS B 1 8 ? -46.094 -18.375 -23.672 1 81.38 8 HIS B CA 1
ATOM 1271 C C . HIS B 1 8 ? -45.625 -17.594 -22.453 1 81.38 8 HIS B C 1
ATOM 1273 O O . HIS B 1 8 ? -44.406 -17.453 -22.25 1 81.38 8 HIS B O 1
ATOM 1279 N N . ALA B 1 9 ? -46.562 -17.188 -21.656 1 82.81 9 ALA B N 1
ATOM 1280 C CA . ALA B 1 9 ? -46.219 -16.438 -20.438 1 82.81 9 ALA B CA 1
ATOM 1281 C C . ALA B 1 9 ? -45.438 -17.312 -19.453 1 82.81 9 ALA B C 1
ATOM 1283 O O . ALA B 1 9 ? -44.5 -16.859 -18.828 1 82.81 9 ALA B O 1
ATOM 1284 N N . LEU B 1 10 ? -45.781 -18.531 -19.406 1 81 10 LEU B N 1
ATOM 1285 C CA . LEU B 1 10 ? -45.125 -19.469 -18.5 1 81 10 LEU B CA 1
ATOM 1286 C C . LEU B 1 10 ? -43.719 -19.781 -18.969 1 81 10 LEU B C 1
ATOM 1288 O O . LEU B 1 10 ? -42.781 -19.859 -18.156 1 81 10 LEU B O 1
ATOM 1292 N N . VAL B 1 11 ? -43.562 -19.953 -20.297 1 83.94 11 VAL B N 1
ATOM 1293 C CA . VAL B 1 11 ? -42.25 -20.234 -20.875 1 83.94 11 VAL B CA 1
ATOM 1294 C C . VAL B 1 11 ? -41.312 -19.047 -20.641 1 83.94 11 VAL B C 1
ATOM 1296 O O . VAL B 1 11 ? -40.156 -19.234 -20.297 1 83.94 11 VAL B O 1
ATOM 1299 N N . ILE B 1 12 ? -41.812 -17.875 -20.719 1 83.5 12 ILE B N 1
ATOM 1300 C CA . ILE B 1 12 ? -41.031 -16.656 -20.5 1 83.5 12 ILE B CA 1
ATOM 1301 C C . ILE B 1 12 ? -40.656 -16.547 -19.016 1 83.5 12 ILE B C 1
ATOM 1303 O O . ILE B 1 12 ? -39.531 -16.203 -18.688 1 83.5 12 ILE B O 1
ATOM 1307 N N . LEU B 1 13 ? -41.594 -16.953 -18.203 1 81.75 13 LEU B N 1
ATOM 1308 C CA . LEU B 1 13 ? -41.344 -16.906 -16.766 1 81.75 13 LEU B CA 1
ATOM 1309 C C . LEU B 1 13 ? -40.25 -17.906 -16.359 1 81.75 13 LEU B C 1
ATOM 1311 O O . LEU B 1 13 ? -39.375 -17.578 -15.586 1 81.75 13 LEU B O 1
ATOM 1315 N N . VAL B 1 14 ? -40.344 -19.078 -16.938 1 82.31 14 VAL B N 1
ATOM 1316 C CA . VAL B 1 14 ? -39.375 -20.109 -16.625 1 82.31 14 VAL B CA 1
ATOM 1317 C C . VAL B 1 14 ? -38 -19.703 -17.172 1 82.31 14 VAL B C 1
ATOM 1319 O O . VAL B 1 14 ? -37 -19.891 -16.516 1 82.31 14 VAL B O 1
ATOM 1322 N N . ALA B 1 15 ? -38 -19.062 -18.312 1 83.94 15 ALA B N 1
ATOM 1323 C CA . ALA B 1 15 ? -36.75 -18.578 -18.922 1 83.94 15 ALA B CA 1
ATOM 1324 C C . ALA B 1 15 ? -36.125 -17.469 -18.062 1 83.94 15 ALA B C 1
ATOM 1326 O O . ALA B 1 15 ? -34.906 -17.438 -17.891 1 83.94 15 ALA B O 1
ATOM 1327 N N . ILE B 1 16 ? -36.969 -16.641 -17.5 1 81.12 16 ILE B N 1
ATOM 1328 C CA . ILE B 1 16 ? -36.469 -15.562 -16.656 1 81.12 16 ILE B CA 1
ATOM 1329 C C . ILE B 1 16 ? -35.938 -16.141 -15.344 1 81.12 16 ILE B C 1
ATOM 1331 O O . ILE B 1 16 ? -34.875 -15.727 -14.883 1 81.12 16 ILE B O 1
ATOM 1335 N N . LEU B 1 17 ? -36.688 -17.109 -14.844 1 77.69 17 LEU B N 1
ATOM 1336 C CA . LEU B 1 17 ? -36.25 -17.719 -13.594 1 77.69 17 LEU B CA 1
ATOM 1337 C C . LEU B 1 17 ? -34.938 -18.484 -13.789 1 77.69 17 LEU B C 1
ATOM 1339 O O . LEU B 1 17 ? -34.062 -18.422 -12.93 1 77.69 17 LEU B O 1
ATOM 1343 N N . PHE B 1 18 ? -34.781 -19.172 -14.914 1 75.06 18 PHE B N 1
ATOM 1344 C CA . PHE B 1 18 ? -33.531 -19.906 -15.242 1 75.06 18 PHE B CA 1
ATOM 1345 C C . PHE B 1 18 ? -32.375 -18.938 -15.469 1 75.06 18 PHE B C 1
ATOM 1347 O O . PHE B 1 18 ? -31.281 -19.172 -14.977 1 75.06 18 PHE B O 1
ATOM 1354 N N . ALA B 1 19 ? -32.656 -17.844 -16.094 1 79.25 19 ALA B N 1
ATOM 1355 C CA . ALA B 1 19 ? -31.609 -16.844 -16.328 1 79.25 19 ALA B CA 1
ATOM 1356 C C . ALA B 1 19 ? -31.172 -16.203 -15.008 1 79.25 19 ALA B C 1
ATOM 1358 O O . ALA B 1 19 ? -29.984 -15.953 -14.797 1 79.25 19 ALA B O 1
ATOM 1359 N N . THR B 1 20 ? -32.094 -15.945 -14.18 1 76.5 20 THR B N 1
ATOM 1360 C CA . THR B 1 20 ? -31.797 -15.344 -12.883 1 76.5 20 THR B CA 1
ATOM 1361 C C . THR B 1 20 ? -31 -16.312 -12.008 1 76.5 20 THR B C 1
ATOM 1363 O O . THR B 1 20 ? -30.062 -15.922 -11.312 1 76.5 20 THR B O 1
ATOM 1366 N N . TYR B 1 21 ? -31.438 -17.609 -12.109 1 71.5 21 TYR B N 1
ATOM 1367 C CA . TYR B 1 21 ? -30.719 -18.641 -11.359 1 71.5 21 TYR B CA 1
ATOM 1368 C C . TYR B 1 21 ? -29.281 -18.781 -11.859 1 71.5 21 TYR B C 1
ATOM 1370 O O . TYR B 1 21 ? -28.344 -18.859 -11.055 1 71.5 21 TYR B O 1
ATOM 1378 N N . ARG B 1 22 ? -29.094 -18.781 -13.156 1 70.31 22 ARG B N 1
ATOM 1379 C CA . ARG B 1 22 ? -27.766 -18.875 -13.758 1 70.31 22 ARG B CA 1
ATOM 1380 C C . ARG B 1 22 ? -26.922 -17.656 -13.398 1 70.31 22 ARG B C 1
ATOM 1382 O O . ARG B 1 22 ? -25.719 -17.781 -13.102 1 70.31 22 ARG B O 1
ATOM 1389 N N . LEU B 1 23 ? -27.5 -16.5 -13.375 1 70.38 23 LEU B N 1
ATOM 1390 C CA . LEU B 1 23 ? -26.797 -15.273 -13 1 70.38 23 LEU B CA 1
ATOM 1391 C C . LEU B 1 23 ? -26.391 -15.312 -11.531 1 70.38 23 LEU B C 1
ATOM 1393 O O . LEU B 1 23 ? -25.281 -14.922 -11.18 1 70.38 23 LEU B O 1
ATOM 1397 N N . SER B 1 24 ? -27.266 -15.797 -10.711 1 68.44 24 SER B N 1
ATOM 1398 C CA . SER B 1 24 ? -26.984 -15.906 -9.289 1 68.44 24 SER B CA 1
ATOM 1399 C C . SER B 1 24 ? -25.875 -16.922 -9.023 1 68.44 24 SER B C 1
ATOM 1401 O O . SER B 1 24 ? -25 -16.688 -8.188 1 68.44 24 SER B O 1
ATOM 1403 N N . ARG B 1 25 ? -25.906 -17.984 -9.789 1 62.75 25 ARG B N 1
ATOM 1404 C CA . ARG B 1 25 ? -24.875 -19.016 -9.656 1 62.75 25 ARG B CA 1
ATOM 1405 C C . ARG B 1 25 ? -23.531 -18.484 -10.125 1 62.75 25 ARG B C 1
ATOM 1407 O O . ARG B 1 25 ? -22.5 -18.719 -9.477 1 62.75 25 ARG B O 1
ATOM 1414 N N . LEU B 1 26 ? -23.516 -17.75 -11.195 1 63.41 26 LEU B N 1
ATOM 1415 C CA . LEU B 1 26 ? -22.297 -17.141 -11.734 1 63.41 26 LEU B CA 1
ATOM 1416 C C . LEU B 1 26 ? -21.734 -16.109 -10.766 1 63.41 26 LEU B C 1
ATOM 1418 O O . LEU B 1 26 ? -20.531 -16.047 -10.547 1 63.41 26 LEU B O 1
ATOM 1422 N N . GLU B 1 27 ? -22.609 -15.352 -10.141 1 65.94 27 GLU B N 1
ATOM 1423 C CA . GLU B 1 27 ? -22.172 -14.352 -9.164 1 65.94 27 GLU B CA 1
ATOM 1424 C C . GLU B 1 27 ? -21.625 -15.023 -7.91 1 65.94 27 GLU B C 1
ATOM 1426 O O . GLU B 1 27 ? -20.625 -14.562 -7.348 1 65.94 27 GLU B O 1
ATOM 1431 N N . SER B 1 28 ? -22.25 -16.141 -7.57 1 65.06 28 SER B N 1
ATOM 1432 C CA . SER B 1 28 ? -21.797 -16.875 -6.398 1 65.06 28 SER B CA 1
ATOM 1433 C C . SER B 1 28 ? -20.438 -17.516 -6.645 1 65.06 28 SER B C 1
ATOM 1435 O O . SER B 1 28 ? -19.578 -17.516 -5.762 1 65.06 28 SER B O 1
ATOM 1437 N N . GLU B 1 29 ? -20.25 -18.109 -7.863 1 62.84 29 GLU B N 1
ATOM 1438 C CA . GLU B 1 29 ? -18.969 -18.703 -8.234 1 62.84 29 GLU B CA 1
ATOM 1439 C C . GLU B 1 29 ? -17.859 -17.641 -8.305 1 62.84 29 GLU B C 1
ATOM 1441 O O . GLU B 1 29 ? -16.75 -17.875 -7.848 1 62.84 29 GLU B O 1
ATOM 1446 N N . ARG B 1 30 ? -18.25 -16.562 -8.906 1 63.66 30 ARG B N 1
ATOM 1447 C CA . ARG B 1 30 ? -17.297 -15.453 -8.945 1 63.66 30 ARG B CA 1
ATOM 1448 C C . ARG B 1 30 ? -16.953 -14.984 -7.539 1 63.66 30 ARG B C 1
ATOM 1450 O O . ARG B 1 30 ? -15.781 -14.703 -7.246 1 63.66 30 ARG B O 1
ATOM 1457 N N . GLY B 1 31 ? -17.922 -14.938 -6.777 1 65.94 31 GLY B N 1
ATOM 1458 C CA . GLY B 1 31 ? -17.719 -14.57 -5.387 1 65.94 31 GLY B CA 1
ATOM 1459 C C . GLY B 1 31 ? -16.844 -15.547 -4.637 1 65.94 31 GLY B C 1
ATOM 1460 O O . GLY B 1 31 ? -15.953 -15.141 -3.877 1 65.94 31 GLY B O 1
ATOM 1461 N N . ARG B 1 32 ? -17.109 -16.828 -4.922 1 64.12 32 ARG B N 1
ATOM 1462 C CA . ARG B 1 32 ? -16.328 -17.875 -4.254 1 64.12 32 ARG B CA 1
ATOM 1463 C C . ARG B 1 32 ? -14.875 -17.844 -4.727 1 64.12 32 ARG B C 1
ATOM 1465 O O . ARG B 1 32 ? -13.953 -17.969 -3.92 1 64.12 32 ARG B O 1
ATOM 1472 N N . ARG B 1 33 ? -14.727 -17.781 -6.039 1 67.75 33 ARG B N 1
ATOM 1473 C CA . ARG B 1 33 ? -13.383 -17.719 -6.602 1 67.75 33 ARG B CA 1
ATOM 1474 C C . ARG B 1 33 ? -12.633 -16.484 -6.09 1 67.75 33 ARG B C 1
ATOM 1476 O O . ARG B 1 33 ? -11.445 -16.578 -5.762 1 67.75 33 ARG B O 1
ATOM 1483 N N . GLY B 1 34 ? -13.367 -15.445 -6.07 1 72.06 34 GLY B N 1
ATOM 1484 C CA . GLY B 1 34 ? -12.789 -14.234 -5.504 1 72.06 34 GLY B CA 1
ATOM 1485 C C . GLY B 1 34 ? -12.375 -14.398 -4.051 1 72.06 34 GLY B C 1
ATOM 1486 O O . GLY B 1 34 ? -11.297 -13.953 -3.652 1 72.06 34 GLY B O 1
ATOM 1487 N N . ALA B 1 35 ? -13.148 -15.133 -3.4 1 76 35 ALA B N 1
ATOM 1488 C CA . ALA B 1 35 ? -12.875 -15.367 -1.984 1 76 35 ALA B CA 1
ATOM 1489 C C . ALA B 1 35 ? -11.656 -16.266 -1.799 1 76 35 ALA B C 1
ATOM 1491 O O . ALA B 1 35 ? -10.844 -16.047 -0.895 1 76 35 ALA B O 1
ATOM 1492 N N . ASN B 1 36 ? -11.469 -17.172 -2.719 1 82.44 36 ASN B N 1
ATOM 1493 C CA . ASN B 1 36 ? -10.32 -18.078 -2.619 1 82.44 36 ASN B CA 1
ATOM 1494 C C . ASN B 1 36 ? -9.016 -17.344 -2.932 1 82.44 36 ASN B C 1
ATOM 1496 O O . ASN B 1 36 ? -8 -17.578 -2.266 1 82.44 36 ASN B O 1
ATOM 1500 N N . VAL B 1 37 ? -9.125 -16.5 -3.865 1 86 37 VAL B N 1
ATOM 1501 C CA . VAL B 1 37 ? -7.938 -15.758 -4.258 1 86 37 VAL B CA 1
ATOM 1502 C C . VAL B 1 37 ? -7.504 -14.844 -3.109 1 86 37 VAL B C 1
ATOM 1504 O O . VAL B 1 37 ? -6.312 -14.734 -2.814 1 86 37 VAL B O 1
ATOM 1507 N N . GLU B 1 38 ? -8.484 -14.281 -2.494 1 89.44 38 GLU B N 1
ATOM 1508 C CA . GLU B 1 38 ? -8.195 -13.414 -1.359 1 89.44 38 GLU B CA 1
ATOM 1509 C C . GLU B 1 38 ? -7.609 -14.203 -0.192 1 89.44 38 GLU B C 1
ATOM 1511 O O . GLU B 1 38 ? -6.672 -13.75 0.465 1 89.44 38 GLU B O 1
ATOM 1516 N N . ARG B 1 39 ? -8.156 -15.383 -0 1 90.88 39 ARG B N 1
ATOM 1517 C CA . ARG B 1 39 ? -7.652 -16.219 1.077 1 90.88 39 ARG B CA 1
ATOM 1518 C C . ARG B 1 39 ? -6.215 -16.656 0.811 1 90.88 39 ARG B C 1
ATOM 1520 O O . ARG B 1 39 ? -5.375 -16.625 1.714 1 90.88 39 ARG B O 1
ATOM 1527 N N . ASP B 1 40 ? -5.941 -17.031 -0.413 1 91.25 40 ASP B N 1
ATOM 1528 C CA . ASP B 1 40 ? -4.582 -17.438 -0.784 1 91.25 40 ASP B CA 1
ATOM 1529 C C . ASP B 1 40 ? -3.604 -16.281 -0.579 1 91.25 40 ASP B C 1
ATOM 1531 O O . ASP B 1 40 ? -2.506 -16.484 -0.053 1 91.25 40 ASP B O 1
ATOM 1535 N N . PHE B 1 41 ? -4.051 -15.133 -1.013 1 94.94 41 PHE B N 1
ATOM 1536 C CA . PHE B 1 41 ? -3.234 -13.938 -0.849 1 94.94 41 PHE B CA 1
ATOM 1537 C C . PHE B 1 41 ? -2.951 -13.672 0.625 1 94.94 41 PHE B C 1
ATOM 1539 O O . PHE B 1 41 ? -1.805 -13.422 1.008 1 94.94 41 PHE B O 1
ATOM 1546 N N . GLU B 1 42 ? -3.965 -13.852 1.466 1 93.94 42 GLU B N 1
ATOM 1547 C CA . GLU B 1 42 ? -3.822 -13.602 2.896 1 93.94 42 GLU B CA 1
ATOM 1548 C C . GLU B 1 42 ? -2.922 -14.641 3.555 1 93.94 42 GLU B C 1
ATOM 1550 O O . GLU B 1 42 ? -2.191 -14.328 4.496 1 93.94 42 GLU B O 1
ATOM 1555 N N . ASN B 1 43 ? -2.947 -15.812 3.039 1 94.5 43 ASN B N 1
ATOM 1556 C CA . ASN B 1 43 ? -2.064 -16.859 3.559 1 94.5 43 ASN B CA 1
ATOM 1557 C C . ASN B 1 43 ? -0.596 -16.516 3.311 1 94.5 43 ASN B C 1
ATOM 1559 O O . ASN B 1 43 ? 0.25 -16.734 4.18 1 94.5 43 ASN B O 1
ATOM 1563 N N . VAL B 1 44 ? -0.393 -15.992 2.148 1 96.81 44 VAL B N 1
ATOM 1564 C CA . VAL B 1 44 ? 0.977 -15.617 1.816 1 96.81 44 VAL B CA 1
ATOM 1565 C C . VAL B 1 44 ? 1.419 -14.445 2.697 1 96.81 44 VAL B C 1
ATOM 1567 O O . VAL B 1 44 ? 2.51 -14.477 3.271 1 96.81 44 VAL B O 1
ATOM 1570 N N . VAL B 1 45 ? 0.568 -13.453 2.826 1 96 45 VAL B N 1
ATOM 1571 C CA . VAL B 1 45 ? 0.873 -12.297 3.654 1 96 45 VAL B CA 1
ATOM 1572 C C . VAL B 1 45 ? 1.085 -12.734 5.102 1 96 45 VAL B C 1
ATOM 1574 O O . VAL B 1 45 ? 2.027 -12.281 5.762 1 96 45 VAL B O 1
ATOM 1577 N N . GLY B 1 46 ? 0.238 -13.633 5.586 1 93.81 46 GLY B N 1
ATOM 1578 C CA . GLY B 1 46 ? 0.393 -14.172 6.93 1 93.81 46 GLY B CA 1
ATOM 1579 C C . GLY B 1 46 ? 1.697 -14.922 7.121 1 93.81 46 GLY B C 1
ATOM 1580 O O . GLY B 1 46 ? 2.363 -14.766 8.148 1 93.81 46 GLY B O 1
ATOM 1581 N N . PHE B 1 47 ? 2.049 -15.711 6.191 1 97.44 47 PHE B N 1
ATOM 1582 C CA . PHE B 1 47 ? 3.311 -16.438 6.23 1 97.44 47 PHE B CA 1
ATOM 1583 C C . PHE B 1 47 ? 4.488 -15.477 6.352 1 97.44 47 PHE B C 1
ATOM 1585 O O . PHE B 1 47 ? 5.398 -15.703 7.152 1 97.44 47 PHE B O 1
ATOM 1592 N N . LEU B 1 48 ? 4.473 -14.422 5.531 1 97.44 48 LEU B N 1
ATOM 1593 C CA . LEU B 1 48 ? 5.551 -13.438 5.539 1 97.44 48 LEU B CA 1
ATOM 1594 C C . LEU B 1 48 ? 5.648 -12.742 6.895 1 97.44 48 LEU B C 1
ATOM 1596 O O . LEU B 1 48 ? 6.746 -12.531 7.41 1 97.44 48 LEU B O 1
ATOM 1600 N N . HIS B 1 49 ? 4.539 -12.469 7.508 1 92.88 49 HIS B N 1
ATOM 1601 C CA . HIS B 1 49 ? 4.523 -11.844 8.828 1 92.88 49 HIS B CA 1
ATOM 1602 C C . HIS B 1 49 ? 5.164 -12.75 9.875 1 92.88 49 HIS B C 1
ATOM 1604 O O . HIS B 1 49 ? 5.836 -12.266 10.789 1 92.88 49 HIS B O 1
ATOM 1610 N N . GLN B 1 50 ? 4.996 -14 9.75 1 93.88 50 GLN B N 1
ATOM 1611 C CA . GLN B 1 50 ? 5.508 -14.969 10.711 1 93.88 50 GLN B CA 1
ATOM 1612 C C . GLN B 1 50 ? 6.996 -15.227 10.492 1 93.88 50 GLN B C 1
ATOM 1614 O O . GLN B 1 50 ? 7.746 -15.414 11.453 1 93.88 50 GLN B O 1
ATOM 1619 N N . ARG B 1 51 ? 7.445 -15.156 9.289 1 95.38 51 ARG B N 1
ATOM 1620 C CA . ARG B 1 51 ? 8.781 -15.609 8.922 1 95.38 51 ARG B CA 1
ATOM 1621 C C . ARG B 1 51 ? 9.789 -14.461 9 1 95.38 51 ARG B C 1
ATOM 1623 O O . ARG B 1 51 ? 10.969 -14.688 9.273 1 95.38 51 ARG B O 1
ATOM 1630 N N . LEU B 1 52 ? 9.352 -13.227 8.711 1 95.94 52 LEU B N 1
ATOM 1631 C CA . LEU B 1 52 ? 10.258 -12.094 8.609 1 95.94 52 LEU B CA 1
ATOM 1632 C C . LEU B 1 52 ? 10.453 -11.422 9.961 1 95.94 52 LEU B C 1
ATOM 1634 O O . LEU B 1 52 ? 9.516 -11.367 10.766 1 95.94 52 LEU B O 1
ATOM 1638 N N . ASP B 1 53 ? 11.641 -10.922 10.164 1 92.44 53 ASP B N 1
ATOM 1639 C CA . ASP B 1 53 ? 11.953 -10.258 11.43 1 92.44 53 ASP B CA 1
ATOM 1640 C C . ASP B 1 53 ? 11.242 -8.914 11.531 1 92.44 53 ASP B C 1
ATOM 1642 O O . ASP B 1 53 ? 10.492 -8.531 10.633 1 92.44 53 ASP B O 1
ATOM 1646 N N . THR B 1 54 ? 11.453 -8.219 12.562 1 91.88 54 THR B N 1
ATOM 1647 C CA . THR B 1 54 ? 10.68 -7.031 12.906 1 91.88 54 THR B CA 1
ATOM 1648 C C . THR B 1 54 ? 11.109 -5.848 12.039 1 91.88 54 THR B C 1
ATOM 1650 O O . THR B 1 54 ? 10.406 -4.84 11.961 1 91.88 54 THR B O 1
ATOM 1653 N N . LYS B 1 55 ? 12.273 -5.941 11.438 1 93.06 55 LYS B N 1
ATOM 1654 C CA . LYS B 1 55 ? 12.695 -4.828 10.594 1 93.06 55 LYS B CA 1
ATOM 1655 C C . LYS B 1 55 ? 11.898 -4.785 9.297 1 93.06 55 LYS B C 1
ATOM 1657 O O . LYS B 1 55 ? 11.93 -3.785 8.578 1 93.06 55 LYS B O 1
ATOM 1662 N N . TYR B 1 56 ? 11.234 -5.883 9.047 1 95.38 56 TYR B N 1
ATOM 1663 C CA . TYR B 1 56 ? 10.438 -5.949 7.824 1 95.38 56 TYR B CA 1
ATOM 1664 C C . TYR B 1 56 ? 8.992 -5.559 8.094 1 95.38 56 TYR B C 1
ATOM 1666 O O . TYR B 1 56 ? 8.445 -5.879 9.148 1 95.38 56 TYR B O 1
ATOM 1674 N N . ARG B 1 57 ? 8.453 -4.883 7.176 1 94.62 57 ARG B N 1
ATOM 1675 C CA . ARG B 1 57 ? 7.023 -4.594 7.133 1 94.62 57 ARG B CA 1
ATOM 1676 C C . ARG B 1 57 ? 6.391 -5.137 5.855 1 94.62 57 ARG B C 1
ATOM 1678 O O . ARG B 1 57 ? 6.965 -5.004 4.77 1 94.62 57 ARG B O 1
ATOM 1685 N N . VAL B 1 58 ? 5.305 -5.832 6.031 1 96.38 58 VAL B N 1
ATOM 1686 C CA . VAL B 1 58 ? 4.508 -6.25 4.883 1 96.38 58 VAL B CA 1
ATOM 1687 C C . VAL B 1 58 ? 3.309 -5.32 4.723 1 96.38 58 VAL B C 1
ATOM 1689 O O . VAL B 1 58 ? 2.406 -5.309 5.559 1 96.38 58 VAL B O 1
ATOM 1692 N N . LEU B 1 59 ? 3.301 -4.543 3.59 1 95.75 59 LEU B N 1
ATOM 1693 C CA . LEU B 1 59 ? 2.32 -3.477 3.416 1 95.75 59 LEU B CA 1
ATOM 1694 C C . LEU B 1 59 ? 1.368 -3.797 2.268 1 95.75 59 LEU B C 1
ATOM 1696 O O . LEU B 1 59 ? 1.808 -4.125 1.164 1 95.75 59 LEU B O 1
ATOM 1700 N N . ARG B 1 60 ? 0.084 -3.699 2.551 1 94.88 60 ARG B N 1
ATOM 1701 C CA . ARG B 1 60 ? -0.922 -3.891 1.511 1 94.88 60 ARG B CA 1
ATOM 1702 C C . ARG B 1 60 ? -1.084 -2.631 0.667 1 94.88 60 ARG B C 1
ATOM 1704 O O . ARG B 1 60 ? -1.24 -1.533 1.206 1 94.88 60 ARG B O 1
ATOM 1711 N N . ILE B 1 61 ? -0.992 -2.848 -0.553 1 95.12 61 ILE B N 1
ATOM 1712 C CA . ILE B 1 61 ? -1.064 -1.734 -1.492 1 95.12 61 ILE B CA 1
ATOM 1713 C C . ILE B 1 61 ? -2.43 -1.725 -2.178 1 95.12 61 ILE B C 1
ATOM 1715 O O . ILE B 1 61 ? -2.92 -2.77 -2.609 1 95.12 61 ILE B O 1
ATOM 1719 N N . GLU B 1 62 ? -3.002 -0.569 -2.213 1 90.75 62 GLU B N 1
ATOM 1720 C CA . GLU B 1 62 ? -4.227 -0.404 -2.992 1 90.75 62 GLU B CA 1
ATOM 1721 C C . GLU B 1 62 ? -3.918 -0.247 -4.48 1 90.75 62 GLU B C 1
ATOM 1723 O O . GLU B 1 62 ? -3.336 0.757 -4.895 1 90.75 62 GLU B O 1
ATOM 1728 N N . PRO B 1 63 ? -4.344 -1.232 -5.156 1 87.44 63 PRO B N 1
ATOM 1729 C CA . PRO B 1 63 ? -4.074 -1.093 -6.59 1 87.44 63 PRO B CA 1
ATOM 1730 C C . PRO B 1 63 ? -4.84 0.064 -7.227 1 87.44 63 PRO B C 1
ATOM 1732 O O . PRO B 1 63 ? -5.969 0.355 -6.828 1 87.44 63 PRO B O 1
ATOM 1735 N N . PRO B 1 64 ? -4.141 0.818 -8.172 1 81.12 64 PRO B N 1
ATOM 1736 C CA . PRO B 1 64 ? -4.883 1.863 -8.883 1 81.12 64 PRO B CA 1
ATOM 1737 C C . PRO B 1 64 ? -6.113 1.322 -9.609 1 81.12 64 PRO B C 1
ATOM 1739 O O . PRO B 1 64 ? -6.211 0.117 -9.852 1 81.12 64 PRO B O 1
ATOM 1742 N N . PRO B 1 65 ? -6.867 2.457 -9.992 1 75.81 65 PRO B N 1
ATOM 1743 C CA . PRO B 1 65 ? -8.039 2.035 -10.766 1 75.81 65 PRO B CA 1
ATOM 1744 C C . PRO B 1 65 ? -7.668 1.405 -12.109 1 75.81 65 PRO B C 1
ATOM 1746 O O . PRO B 1 65 ? -6.691 1.816 -12.734 1 75.81 65 PRO B O 1
ATOM 1749 N N . HIS B 1 66 ? -8.094 0.279 -12.531 1 80.62 66 HIS B N 1
ATOM 1750 C CA . HIS B 1 66 ? -7.949 -0.39 -13.82 1 80.62 66 HIS B CA 1
ATOM 1751 C C . HIS B 1 66 ? -6.672 -1.225 -13.867 1 80.62 66 HIS B C 1
ATOM 1753 O O . HIS B 1 66 ? -6.203 -1.589 -14.945 1 80.62 66 HIS B O 1
ATOM 1759 N N . SER B 1 67 ? -6.055 -1.251 -12.75 1 85.12 67 SER B N 1
ATOM 1760 C CA . SER B 1 67 ? -4.867 -2.096 -12.688 1 85.12 67 SER B CA 1
ATOM 1761 C C . SER B 1 67 ? -5.211 -3.557 -12.961 1 85.12 67 SER B C 1
ATOM 1763 O O . SER B 1 67 ? -6.293 -4.023 -12.594 1 85.12 67 SER B O 1
ATOM 1765 N N . THR B 1 68 ? -4.234 -4.203 -13.641 1 88.75 68 THR B N 1
ATOM 1766 C CA . THR B 1 68 ? -4.375 -5.641 -13.836 1 88.75 68 THR B CA 1
ATOM 1767 C C . THR B 1 68 ? -4.078 -6.395 -12.547 1 88.75 68 THR B C 1
ATOM 1769 O O . THR B 1 68 ? -4.387 -7.582 -12.43 1 88.75 68 THR B O 1
ATOM 1772 N N . ILE B 1 69 ? -3.463 -5.707 -11.633 1 91.06 69 ILE B N 1
ATOM 1773 C CA . ILE B 1 69 ? -3.17 -6.281 -10.32 1 91.06 69 ILE B CA 1
ATOM 1774 C C . ILE B 1 69 ? -4.363 -6.078 -9.391 1 91.06 69 ILE B C 1
ATOM 1776 O O . ILE B 1 69 ? -4.82 -4.953 -9.195 1 91.06 69 ILE B O 1
ATOM 1780 N N . LYS B 1 70 ? -4.867 -7.102 -8.82 1 88.06 70 LYS B N 1
ATOM 1781 C CA . LYS B 1 70 ? -6.059 -7.043 -7.973 1 88.06 70 LYS B CA 1
ATOM 1782 C C . LYS B 1 70 ? -5.676 -6.957 -6.5 1 88.06 70 LYS B C 1
ATOM 1784 O O . LYS B 1 70 ? -6.336 -6.266 -5.723 1 88.06 70 LYS B O 1
ATOM 1789 N N . LEU B 1 71 ? -4.746 -7.773 -6.164 1 92.81 71 LEU B N 1
ATOM 1790 C CA . LEU B 1 71 ? -4.191 -7.777 -4.812 1 92.81 71 LEU B CA 1
ATOM 1791 C C . LEU B 1 71 ? -2.684 -7.555 -4.844 1 92.81 71 LEU B C 1
ATOM 1793 O O . LEU B 1 71 ? -1.991 -8.078 -5.715 1 92.81 71 LEU B O 1
ATOM 1797 N N . HIS B 1 72 ? -2.258 -6.719 -3.865 1 95.62 72 HIS B N 1
ATOM 1798 C CA . HIS B 1 72 ? -0.853 -6.332 -3.914 1 95.62 72 HIS B CA 1
ATOM 1799 C C . HIS B 1 72 ? -0.318 -6.023 -2.518 1 95.62 72 HIS B C 1
ATOM 1801 O O . HIS B 1 72 ? -0.996 -5.375 -1.719 1 95.62 72 HIS B O 1
ATOM 1807 N N . ALA B 1 73 ? 0.806 -6.566 -2.219 1 97.12 73 ALA B N 1
ATOM 1808 C CA . ALA B 1 73 ? 1.551 -6.234 -1.007 1 97.12 73 ALA B CA 1
ATOM 1809 C C . ALA B 1 73 ? 3.045 -6.125 -1.295 1 97.12 73 ALA B C 1
ATOM 1811 O O . ALA B 1 73 ? 3.535 -6.668 -2.287 1 97.12 73 ALA B O 1
ATOM 1812 N N . MET B 1 74 ? 3.732 -5.359 -0.526 1 97.5 74 MET B N 1
ATOM 1813 C CA . MET B 1 74 ? 5.184 -5.246 -0.658 1 97.5 74 MET B CA 1
ATOM 1814 C C . MET B 1 74 ? 5.871 -5.527 0.672 1 97.5 74 MET B C 1
ATOM 1816 O O . MET B 1 74 ? 5.309 -5.27 1.737 1 97.5 74 MET B O 1
ATOM 1820 N N . VAL B 1 75 ? 7.031 -6.051 0.544 1 97.5 75 VAL B N 1
ATOM 1821 C CA . VAL B 1 75 ? 7.898 -6.273 1.694 1 97.5 75 VAL B CA 1
ATOM 1822 C C . VAL B 1 75 ? 8.93 -5.156 1.788 1 97.5 75 VAL B C 1
ATOM 1824 O O . VAL B 1 75 ? 9.789 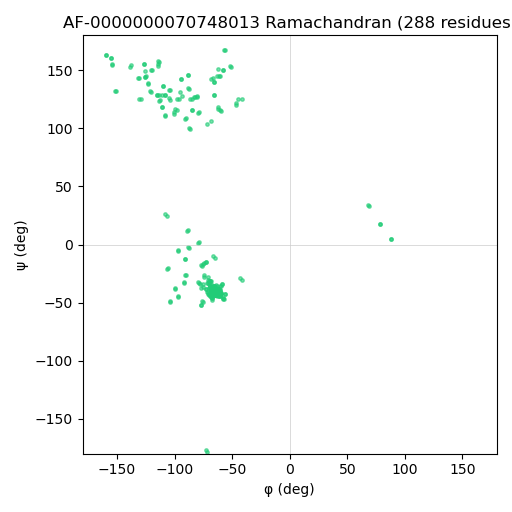-5.016 0.909 1 97.5 75 VAL B O 1
ATOM 1827 N N . VAL B 1 76 ? 8.859 -4.43 2.842 1 96.69 76 VAL B N 1
ATOM 1828 C CA . VAL B 1 76 ? 9.742 -3.281 3.029 1 96.69 76 VAL B CA 1
ATOM 1829 C C . VAL B 1 76 ? 10.695 -3.551 4.188 1 96.69 76 VAL B C 1
ATOM 1831 O O . VAL B 1 76 ? 10.266 -3.906 5.289 1 96.69 76 VAL B O 1
ATOM 1834 N N . ASN B 1 77 ? 12.008 -3.436 3.883 1 96.56 77 ASN B N 1
ATOM 1835 C CA . ASN B 1 77 ? 13.047 -3.535 4.902 1 96.56 77 ASN B CA 1
ATOM 1836 C C . ASN B 1 77 ? 13.391 -2.168 5.484 1 96.56 77 ASN B C 1
ATOM 1838 O O . ASN B 1 77 ? 14.039 -1.351 4.824 1 96.56 77 ASN B O 1
ATOM 1842 N N . GLY B 1 78 ? 12.977 -1.956 6.723 1 94.06 78 GLY B N 1
ATOM 1843 C CA . GLY B 1 78 ? 13.227 -0.689 7.395 1 94.06 78 GLY B CA 1
ATOM 1844 C C . GLY B 1 78 ? 14.547 -0.651 8.133 1 94.06 78 GLY B C 1
ATOM 1845 O O . GLY B 1 78 ? 14.789 0.244 8.945 1 94.06 78 GLY B O 1
ATOM 1846 N N . GLY B 1 79 ? 15.383 -1.605 7.883 1 92.5 79 GLY B N 1
ATOM 1847 C CA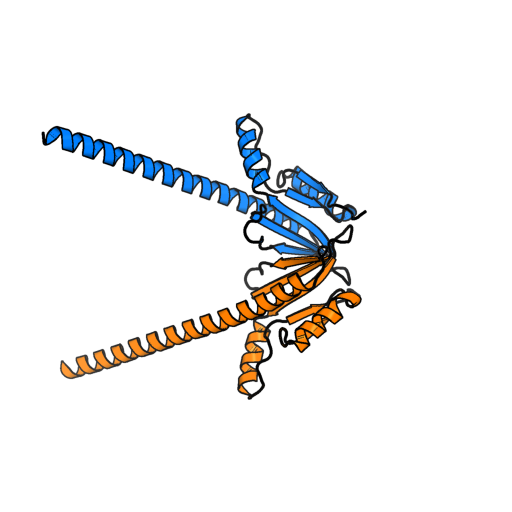 . GLY B 1 79 ? 16.672 -1.66 8.562 1 92.5 79 GLY B CA 1
ATOM 1848 C C . GLY B 1 79 ? 17.703 -0.725 7.957 1 92.5 79 GLY B C 1
ATOM 1849 O O . GLY B 1 79 ? 18.828 -0.656 8.43 1 92.5 79 GLY B O 1
ATOM 1850 N N . PHE B 1 80 ? 17.312 0.037 6.93 1 91.94 80 PHE B N 1
ATOM 1851 C CA . PHE B 1 80 ? 18.172 0.995 6.258 1 91.94 80 PHE B CA 1
ATOM 1852 C C . PHE B 1 80 ? 17.688 2.42 6.48 1 91.94 80 PHE B C 1
ATOM 1854 O O . PHE B 1 80 ? 16.531 2.637 6.836 1 91.94 80 PHE B O 1
ATOM 1861 N N . ALA B 1 81 ? 18.656 3.363 6.316 1 90.88 81 ALA B N 1
ATOM 1862 C CA . ALA B 1 81 ? 18.266 4.766 6.414 1 90.88 81 ALA B CA 1
ATOM 1863 C C . ALA B 1 81 ? 17.156 5.098 5.422 1 90.88 81 ALA B C 1
ATOM 1865 O O . ALA B 1 81 ? 16.219 5.84 5.742 1 90.88 81 ALA B O 1
ATOM 1866 N N . ILE B 1 82 ? 17.391 4.543 4.258 1 95 82 ILE B N 1
ATOM 1867 C CA . ILE B 1 82 ? 16.328 4.543 3.25 1 95 82 ILE B CA 1
ATOM 1868 C C . ILE B 1 82 ? 15.773 3.131 3.08 1 95 82 ILE B C 1
ATOM 1870 O O . ILE B 1 82 ? 16.469 2.242 2.578 1 95 82 ILE B O 1
ATOM 1874 N N . PRO B 1 83 ? 14.531 2.973 3.512 1 95.62 83 PRO B N 1
ATOM 1875 C CA . PRO B 1 83 ? 13.977 1.617 3.455 1 95.62 83 PRO B CA 1
ATOM 1876 C C . PRO B 1 83 ? 13.992 1.032 2.045 1 95.62 83 PRO B C 1
ATOM 1878 O O . PRO B 1 83 ? 13.883 1.773 1.063 1 95.62 83 PRO B O 1
ATOM 1881 N N . HIS B 1 84 ? 14.109 -0.335 1.991 1 96.38 84 HIS B N 1
ATOM 1882 C CA . HIS B 1 84 ? 14.172 -1.071 0.734 1 96.38 84 HIS B CA 1
ATOM 1883 C C . HIS B 1 84 ? 12.898 -1.882 0.511 1 96.38 84 HIS B C 1
ATOM 1885 O O . HIS B 1 84 ? 12.375 -2.496 1.445 1 96.38 84 HIS B O 1
ATOM 1891 N N . VAL B 1 85 ? 12.453 -1.789 -0.719 1 96.75 85 VAL B N 1
ATOM 1892 C CA . VAL B 1 85 ? 11.438 -2.754 -1.12 1 96.75 85 VAL B CA 1
ATOM 1893 C C . VAL B 1 85 ? 12.102 -4.043 -1.589 1 96.75 85 VAL B C 1
ATOM 1895 O O . VAL B 1 85 ? 12.719 -4.082 -2.658 1 96.75 85 VAL B O 1
ATOM 1898 N N . GLU B 1 86 ? 11.859 -5.098 -0.877 1 97.44 86 GLU B N 1
ATOM 1899 C CA . GLU B 1 86 ? 12.688 -6.27 -1.155 1 97.44 86 GLU B CA 1
ATOM 1900 C C . GLU B 1 86 ? 11.898 -7.336 -1.909 1 97.44 86 GLU B C 1
ATOM 1902 O O . GLU B 1 86 ? 12.484 -8.234 -2.51 1 97.44 86 GLU B O 1
ATOM 1907 N N . ALA B 1 87 ? 10.68 -7.258 -1.819 1 97.5 87 ALA B N 1
ATOM 1908 C CA . ALA B 1 87 ? 9.836 -8.188 -2.561 1 97.5 87 ALA B CA 1
ATOM 1909 C C . ALA B 1 87 ? 8.422 -7.633 -2.727 1 97.5 87 ALA B C 1
ATOM 1911 O O . ALA B 1 87 ? 8.039 -6.68 -2.043 1 97.5 87 ALA B O 1
ATOM 1912 N N . GLU B 1 88 ? 7.664 -8.172 -3.635 1 96.69 88 GLU B N 1
ATOM 1913 C CA . GLU B 1 88 ? 6.246 -7.887 -3.838 1 96.69 88 GLU B CA 1
ATOM 1914 C C . GLU B 1 88 ? 5.438 -9.172 -3.965 1 96.69 88 GLU B C 1
ATOM 1916 O O . GLU B 1 88 ? 5.93 -10.172 -4.496 1 96.69 88 GLU B O 1
ATOM 1921 N N . VAL B 1 89 ? 4.258 -9.141 -3.422 1 96.19 89 VAL B N 1
ATOM 1922 C CA . VAL B 1 89 ? 3.256 -10.188 -3.564 1 96.19 89 VAL B CA 1
ATOM 1923 C C . VAL B 1 89 ? 2.047 -9.648 -4.324 1 96.19 89 VAL B C 1
ATOM 1925 O O . VAL B 1 89 ? 1.521 -8.586 -3.99 1 96.19 89 VAL B O 1
ATOM 1928 N N . PHE B 1 90 ? 1.641 -10.375 -5.359 1 93.94 90 PHE B N 1
ATOM 1929 C CA . PHE B 1 90 ? 0.521 -9.789 -6.09 1 93.94 90 PHE B CA 1
ATOM 1930 C C . PHE B 1 90 ? -0.278 -10.867 -6.809 1 93.94 90 PHE B C 1
ATOM 1932 O O . PHE B 1 90 ? 0.205 -11.984 -6.992 1 93.94 90 PHE B O 1
ATOM 1939 N N . VAL B 1 91 ? -1.487 -10.562 -7.039 1 92.62 91 VAL B N 1
ATOM 1940 C CA . VAL B 1 91 ? -2.373 -11.359 -7.883 1 92.62 91 VAL B CA 1
ATOM 1941 C C . VAL B 1 91 ? -2.686 -10.594 -9.164 1 92.62 91 VAL B C 1
ATOM 1943 O O . VAL B 1 91 ? -3.229 -9.484 -9.125 1 92.62 91 VAL B O 1
ATOM 1946 N N . ASP B 1 92 ? -2.291 -11.18 -10.219 1 89 92 ASP B N 1
ATOM 1947 C CA . ASP B 1 92 ? -2.482 -10.586 -11.539 1 89 92 ASP B CA 1
ATOM 1948 C C . ASP B 1 92 ? -3.723 -11.156 -12.227 1 89 92 ASP B C 1
ATOM 1950 O O . ASP B 1 92 ? -3.809 -12.367 -12.453 1 89 92 ASP B O 1
ATOM 1954 N N . GLN B 1 93 ? -4.594 -10.273 -12.625 1 84.44 93 GLN B N 1
ATOM 1955 C CA . GLN B 1 93 ? -5.848 -10.703 -13.242 1 84.44 93 GLN B CA 1
ATOM 1956 C C . GLN B 1 93 ? -5.586 -11.508 -14.508 1 84.44 93 GLN B C 1
ATOM 1958 O O . GLN B 1 93 ? -6.27 -12.5 -14.766 1 84.44 93 GLN B O 1
ATOM 1963 N N . ARG B 1 94 ? -4.695 -11.094 -15.32 1 83.69 94 ARG B N 1
ATOM 1964 C CA . ARG B 1 94 ? -4.379 -11.805 -16.547 1 83.69 94 ARG B CA 1
ATOM 1965 C C . ARG B 1 94 ? -3.873 -13.211 -16.25 1 83.69 94 ARG B C 1
ATOM 1967 O O . ARG B 1 94 ? -4.242 -14.164 -16.938 1 83.69 94 ARG B O 1
ATOM 1974 N N . PHE B 1 95 ? -3.086 -13.273 -15.25 1 84.69 95 PHE B N 1
ATOM 1975 C CA . PHE B 1 95 ? -2.572 -14.578 -14.852 1 84.69 95 PHE B CA 1
ATOM 1976 C C . PHE B 1 95 ? -3.707 -15.492 -14.406 1 84.69 95 PHE B C 1
ATOM 1978 O O . PHE B 1 95 ? -3.734 -16.672 -14.758 1 84.69 95 PHE B O 1
ATOM 1985 N N . VAL B 1 96 ? -4.566 -14.961 -13.648 1 82.31 96 VAL B N 1
ATOM 1986 C CA . VAL B 1 96 ? -5.723 -15.711 -13.172 1 82.31 96 VAL B CA 1
ATOM 1987 C C . VAL B 1 96 ? -6.527 -16.234 -14.359 1 82.31 96 VAL B C 1
ATOM 1989 O O . VAL B 1 96 ? -6.918 -17.406 -14.383 1 82.31 96 VAL B O 1
ATOM 1992 N N . LEU B 1 97 ? -6.754 -15.367 -15.305 1 81.62 97 LEU B N 1
ATOM 1993 C CA . LEU B 1 97 ? -7.543 -15.734 -16.484 1 81.62 97 LEU B CA 1
ATOM 1994 C C . LEU B 1 97 ? -6.824 -16.797 -17.297 1 81.62 97 LEU B C 1
ATOM 1996 O O . LEU B 1 97 ? -7.453 -17.734 -17.797 1 81.62 97 LEU B O 1
ATOM 2000 N N . ASP B 1 98 ? -5.555 -16.672 -17.438 1 80.62 98 ASP B N 1
ATOM 2001 C CA . ASP B 1 98 ? -4.758 -17.641 -18.188 1 80.62 98 ASP B CA 1
ATOM 2002 C C . ASP B 1 98 ? -4.785 -19.016 -17.531 1 80.62 98 ASP B C 1
ATOM 2004 O O . ASP B 1 98 ? -4.852 -20.031 -18.219 1 80.62 98 ASP B O 1
ATOM 2008 N N . GLN B 1 99 ? -4.703 -19.016 -16.25 1 78.81 99 GLN B N 1
ATOM 2009 C CA . GLN B 1 99 ? -4.73 -20.266 -15.516 1 78.81 99 GLN B CA 1
ATOM 2010 C C . GLN B 1 99 ? -6.078 -20.969 -15.656 1 78.81 99 GLN B C 1
ATOM 2012 O O . GLN B 1 99 ? -6.152 -22.188 -15.656 1 78.81 99 GLN B O 1
ATOM 2017 N N . ARG B 1 100 ? -7.047 -20.203 -15.703 1 74.5 100 ARG B N 1
ATOM 2018 C CA . ARG B 1 100 ? -8.383 -20.766 -15.875 1 74.5 100 ARG B CA 1
ATOM 2019 C C . ARG B 1 100 ? -8.5 -21.484 -17.219 1 74.5 100 ARG B C 1
ATOM 2021 O O . ARG B 1 100 ? -9.133 -22.547 -17.297 1 74.5 100 ARG B O 1
ATOM 2028 N N . LYS B 1 101 ? -7.93 -20.875 -18.078 1 72.69 101 LYS B N 1
ATOM 2029 C CA . LYS B 1 101 ? -7.953 -21.484 -19.406 1 72.69 101 LYS B CA 1
ATOM 2030 C C . LYS B 1 101 ? -7.168 -22.797 -19.422 1 72.69 101 LYS B C 1
ATOM 2032 O O . LYS B 1 101 ? -7.559 -23.75 -20.094 1 72.69 101 LYS B O 1
ATOM 2037 N N . GLN B 1 102 ? -6.086 -22.797 -18.641 1 67.69 102 GLN B N 1
ATOM 2038 C CA . GLN B 1 102 ? -5.242 -24 -18.609 1 67.69 102 GLN B CA 1
ATOM 2039 C C . GLN B 1 102 ? -5.898 -25.109 -17.797 1 67.69 102 GLN B C 1
ATOM 2041 O O . GLN B 1 102 ? -5.73 -26.297 -18.109 1 67.69 102 GLN B O 1
ATOM 2046 N N . ARG B 1 103 ? -6.379 -24.828 -16.562 1 63.28 103 ARG B N 1
ATOM 2047 C CA . ARG B 1 103 ? -7.074 -25.812 -15.742 1 63.28 103 ARG B CA 1
ATOM 2048 C C . ARG B 1 103 ? -8.039 -26.641 -16.578 1 63.28 103 ARG B C 1
ATOM 2050 O O . ARG B 1 103 ? -8.234 -27.844 -16.312 1 63.28 103 ARG B O 1
ATOM 2057 N N . ARG B 1 104 ? -8.469 -26.031 -17.484 1 58.81 104 ARG B N 1
ATOM 2058 C CA . ARG B 1 104 ? -9.383 -26.797 -18.328 1 58.81 104 ARG B CA 1
ATOM 2059 C C . ARG B 1 104 ? -8.656 -27.938 -19.016 1 58.81 104 ARG B C 1
ATOM 2061 O O . ARG B 1 104 ? -9.266 -28.953 -19.375 1 58.81 104 ARG B O 1
ATOM 2068 N N . ARG B 1 105 ? -7.383 -27.875 -18.922 1 55.53 105 ARG B N 1
ATOM 2069 C CA . ARG B 1 105 ? -6.625 -28.906 -19.609 1 55.53 105 ARG B CA 1
ATOM 2070 C C . ARG B 1 105 ? -6.039 -29.906 -18.625 1 55.53 105 ARG B C 1
ATOM 2072 O O . ARG B 1 105 ? -5.086 -30.625 -18.953 1 55.53 105 ARG B O 1
ATOM 2079 N N . ASP B 1 106 ? -6.625 -30.109 -17.344 1 55.53 106 ASP B N 1
ATOM 2080 C CA . ASP B 1 106 ? -6.359 -31.172 -16.375 1 55.53 106 ASP B CA 1
ATOM 2081 C C . ASP B 1 106 ? -5.059 -30.906 -15.617 1 55.53 106 ASP B C 1
ATOM 2083 O O . ASP B 1 106 ? -4.371 -31.844 -15.211 1 55.53 106 ASP B O 1
ATOM 2087 N N . VAL B 1 107 ? -4.586 -29.734 -15.648 1 56.44 107 VAL B N 1
ATOM 2088 C CA . VAL B 1 107 ? -3.383 -29.453 -14.867 1 56.44 107 VAL B CA 1
ATOM 2089 C C . VAL B 1 107 ? -3.77 -28.906 -13.492 1 56.44 107 VAL B C 1
ATOM 2091 O O . VAL B 1 107 ? -4.789 -28.234 -13.352 1 56.44 107 VAL B O 1
ATOM 2094 N N . GLU B 1 108 ? -3.23 -29.516 -12.375 1 63 108 GLU B N 1
ATOM 2095 C CA . GLU B 1 108 ? -3.445 -29.031 -11.016 1 63 108 GLU B CA 1
ATOM 2096 C C . GLU B 1 108 ? -3.363 -27.516 -10.953 1 63 108 GLU B C 1
ATOM 2098 O O . GLU B 1 108 ? -2.439 -26.906 -11.508 1 63 108 GLU B O 1
ATOM 2103 N N . PRO B 1 109 ? -4.379 -27 -10.453 1 70.19 109 PRO B N 1
ATOM 2104 C CA . PRO B 1 109 ? -4.414 -25.531 -10.453 1 70.19 109 PRO B CA 1
ATOM 2105 C C . PRO B 1 109 ? -3.279 -24.922 -9.633 1 70.19 109 PRO B C 1
ATOM 2107 O O . PRO B 1 109 ? -2.975 -25.391 -8.539 1 70.19 109 PRO B O 1
ATOM 2110 N N . LEU B 1 110 ? -2.426 -24.172 -10.242 1 78.12 110 LEU B N 1
ATOM 2111 C CA . LEU B 1 110 ? -1.37 -23.422 -9.562 1 78.12 110 LEU B CA 1
ATOM 2112 C C . LEU B 1 110 ? -1.955 -22.297 -8.711 1 78.12 110 LEU B C 1
ATOM 2114 O O . LEU B 1 110 ? -3.033 -21.781 -9.016 1 78.12 110 LEU B O 1
ATOM 2118 N N . PRO B 1 111 ? -1.272 -22.156 -7.574 1 86.38 111 PRO B N 1
ATOM 2119 C CA . PRO B 1 111 ? -1.703 -20.969 -6.836 1 86.38 111 PRO B CA 1
ATOM 2120 C C . PRO B 1 111 ? -1.715 -19.703 -7.703 1 86.38 111 PRO B C 1
ATOM 2122 O O . PRO B 1 111 ? -0.97 -19.625 -8.68 1 86.38 111 PRO B O 1
ATOM 2125 N N . LEU B 1 112 ? -2.537 -18.781 -7.359 1 89.44 112 LEU B N 1
ATOM 2126 C CA . LEU B 1 112 ? -2.74 -17.609 -8.211 1 89.44 112 LEU B CA 1
ATOM 2127 C C . LEU B 1 112 ? -1.892 -16.438 -7.734 1 89.44 112 LEU B C 1
ATOM 2129 O O . LEU B 1 112 ? -1.86 -15.391 -8.375 1 89.44 112 LEU B O 1
ATOM 2133 N N . VAL B 1 113 ? -1.258 -16.672 -6.613 1 93.81 113 VAL B N 1
ATOM 2134 C CA . VAL B 1 113 ? -0.431 -15.617 -6.039 1 93.81 113 VAL B CA 1
ATOM 2135 C C . VAL B 1 113 ? 0.975 -15.688 -6.629 1 93.81 113 VAL B C 1
ATOM 2137 O O . VAL B 1 113 ? 1.55 -16.766 -6.762 1 93.81 113 VAL B O 1
ATOM 2140 N N . ARG B 1 114 ? 1.498 -14.531 -7.02 1 93.56 114 ARG B N 1
ATOM 2141 C CA . ARG B 1 114 ? 2.846 -14.414 -7.566 1 93.56 114 ARG B CA 1
ATOM 2142 C C . ARG B 1 114 ? 3.742 -13.602 -6.637 1 93.56 114 ARG B C 1
ATOM 2144 O O . ARG B 1 114 ? 3.252 -12.844 -5.797 1 93.56 114 ARG B O 1
ATOM 2151 N N . PHE B 1 115 ? 5 -13.914 -6.809 1 96.31 115 PHE B N 1
ATOM 2152 C CA . PHE B 1 115 ? 6.004 -13.32 -5.93 1 96.31 115 PHE B CA 1
ATOM 2153 C C . PHE B 1 115 ? 7.156 -12.742 -6.734 1 96.31 115 PHE B C 1
ATOM 2155 O O . PHE B 1 115 ? 7.695 -13.406 -7.625 1 96.31 115 PHE B O 1
ATOM 2162 N N . ARG B 1 116 ? 7.465 -11.43 -6.527 1 95.69 116 ARG B N 1
ATOM 2163 C CA . ARG B 1 116 ? 8.609 -10.789 -7.176 1 95.69 116 ARG B CA 1
ATOM 2164 C C . ARG B 1 116 ? 9.719 -10.508 -6.172 1 95.69 116 ARG B C 1
ATOM 2166 O O . ARG B 1 116 ? 9.484 -9.898 -5.125 1 95.69 116 ARG B O 1
ATOM 2173 N N . VAL B 1 117 ? 10.844 -10.945 -6.547 1 96.69 117 VAL B N 1
ATOM 2174 C CA . VAL B 1 117 ? 12 -10.828 -5.668 1 96.69 117 VAL B CA 1
ATOM 2175 C C . VAL B 1 117 ? 12.906 -9.695 -6.156 1 96.69 117 VAL B C 1
ATOM 2177 O O . VAL B 1 117 ? 13.344 -9.695 -7.312 1 96.69 117 VAL B O 1
ATOM 2180 N N . TYR B 1 118 ? 13.188 -8.75 -5.262 1 95.88 118 TYR B N 1
ATOM 2181 C CA . TYR B 1 118 ? 14.156 -7.707 -5.574 1 95.88 118 TYR B CA 1
ATOM 2182 C C . TYR B 1 118 ? 15.484 -7.969 -4.875 1 95.88 118 TYR B C 1
ATOM 2184 O O . TYR B 1 118 ? 16.547 -7.879 -5.496 1 95.88 118 TYR B O 1
ATOM 2192 N N . ASP B 1 119 ? 15.406 -8.242 -3.592 1 95.06 119 ASP B N 1
ATOM 2193 C CA . ASP B 1 119 ? 16.594 -8.648 -2.865 1 95.06 119 ASP B CA 1
ATOM 2194 C C . ASP B 1 119 ? 16.812 -10.156 -2.961 1 95.06 119 ASP B C 1
ATOM 2196 O O . ASP B 1 119 ? 16.297 -10.922 -2.139 1 95.06 119 ASP B O 1
ATOM 2200 N N . VAL B 1 120 ? 17.641 -10.562 -3.795 1 93.38 120 VAL B N 1
ATOM 2201 C CA . VAL B 1 120 ? 17.812 -11.977 -4.117 1 93.38 120 VAL B CA 1
ATOM 2202 C C . VAL B 1 120 ? 18.422 -12.703 -2.922 1 93.38 120 VAL B C 1
ATOM 2204 O O . VAL B 1 120 ? 18.078 -13.852 -2.643 1 93.38 120 VAL B O 1
ATOM 2207 N N . THR B 1 121 ? 19.203 -12.062 -2.193 1 91.69 121 THR B N 1
ATOM 2208 C CA . THR B 1 121 ? 19.922 -12.711 -1.102 1 91.69 121 THR B CA 1
ATOM 2209 C C . THR B 1 121 ? 18.969 -13.156 -0.007 1 91.69 121 THR B C 1
ATOM 2211 O O . THR B 1 121 ? 19.016 -14.305 0.448 1 91.69 121 THR B O 1
ATOM 2214 N N . THR B 1 122 ? 18.047 -12.359 0.271 1 92.06 122 THR B N 1
ATOM 2215 C CA . THR B 1 122 ? 17.172 -12.641 1.402 1 92.06 122 THR B CA 1
ATOM 2216 C C . THR B 1 122 ? 15.859 -13.258 0.929 1 92.06 122 THR B C 1
ATOM 2218 O O . THR B 1 122 ? 15.375 -14.227 1.514 1 92.06 122 THR B O 1
ATOM 2221 N N . MET B 1 123 ? 15.391 -12.781 -0.146 1 95.81 123 MET B N 1
ATOM 2222 C CA . MET B 1 123 ? 14 -13.07 -0.497 1 95.81 123 MET B CA 1
ATOM 2223 C C . MET B 1 123 ? 13.914 -14.336 -1.341 1 95.81 123 MET B C 1
ATOM 2225 O O . MET B 1 123 ? 12.836 -14.938 -1.46 1 95.81 123 MET B O 1
ATOM 2229 N N . THR B 1 124 ? 15.023 -14.852 -1.847 1 95 124 THR B N 1
ATOM 2230 C CA . THR B 1 124 ? 14.961 -16.078 -2.633 1 95 124 THR B CA 1
ATOM 2231 C C . THR B 1 124 ? 14.594 -17.266 -1.751 1 95 124 THR B C 1
ATOM 2233 O O . THR B 1 124 ? 13.758 -18.078 -2.123 1 95 124 THR B O 1
ATOM 2236 N N . THR B 1 125 ? 15.195 -17.328 -0.625 1 95.38 125 THR B N 1
ATOM 2237 C CA . THR B 1 125 ? 14.891 -18.422 0.29 1 95.38 125 THR B CA 1
ATOM 2238 C C . THR B 1 125 ? 13.43 -18.391 0.712 1 95.38 125 THR B C 1
ATOM 2240 O O . THR B 1 125 ? 12.773 -19.422 0.806 1 95.38 125 THR B O 1
ATOM 2243 N N . ILE B 1 126 ? 12.945 -17.234 0.945 1 96.62 126 ILE B N 1
ATOM 2244 C CA . ILE B 1 126 ? 11.547 -17.062 1.33 1 96.62 126 ILE B CA 1
ATOM 2245 C C . ILE B 1 126 ? 10.633 -17.5 0.184 1 96.62 126 ILE B C 1
ATOM 2247 O O . ILE B 1 126 ? 9.648 -18.203 0.402 1 96.62 126 ILE B O 1
ATOM 2251 N N . ALA B 1 127 ? 10.984 -17.109 -1.005 1 96.38 127 ALA B N 1
ATOM 2252 C CA . ALA B 1 127 ? 10.211 -17.469 -2.189 1 96.38 127 ALA B CA 1
ATOM 2253 C C . ALA B 1 127 ? 10.164 -18.984 -2.371 1 96.38 127 ALA B C 1
ATOM 2255 O O . ALA B 1 127 ? 9.109 -19.547 -2.674 1 96.38 127 ALA B O 1
ATOM 2256 N N . GLU B 1 128 ? 11.242 -19.625 -2.189 1 95.5 128 GLU B N 1
ATOM 2257 C CA . GLU B 1 128 ? 11.32 -21.078 -2.33 1 95.5 128 GLU B CA 1
ATOM 2258 C C . GLU B 1 128 ? 10.461 -21.781 -1.286 1 95.5 128 GLU B C 1
ATOM 2260 O O . GLU B 1 128 ? 9.789 -22.766 -1.593 1 95.5 128 GLU B O 1
ATOM 2265 N N . ASP B 1 129 ? 10.492 -21.266 -0.084 1 95.88 129 ASP B N 1
ATOM 2266 C CA . 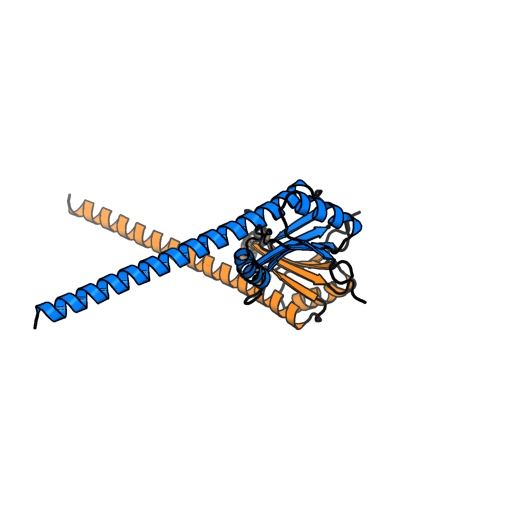ASP B 1 129 ? 9.656 -21.828 0.968 1 95.88 129 ASP B CA 1
ATOM 2267 C C . ASP B 1 129 ? 8.172 -21.688 0.621 1 95.88 129 ASP B C 1
ATOM 2269 O O . ASP B 1 129 ? 7.395 -22.625 0.815 1 95.88 129 ASP B O 1
ATOM 2273 N N . LEU B 1 130 ? 7.801 -20.531 0.125 1 96.25 130 LEU B N 1
ATOM 2274 C CA . LEU B 1 130 ? 6.422 -20.297 -0.292 1 96.25 130 LEU B CA 1
ATOM 2275 C C . LEU B 1 130 ? 6.016 -21.266 -1.398 1 96.25 130 LEU B C 1
ATOM 2277 O O . LEU B 1 130 ? 4.898 -21.797 -1.392 1 96.25 130 LEU B O 1
ATOM 2281 N N . GLN B 1 131 ? 6.93 -21.531 -2.309 1 93.75 131 GLN B N 1
ATOM 2282 C CA . GLN B 1 131 ? 6.66 -22.422 -3.424 1 93.75 131 GLN B CA 1
ATOM 2283 C C . GLN B 1 131 ? 6.52 -23.875 -2.943 1 93.75 131 GLN B C 1
ATOM 2285 O O . GLN B 1 131 ? 5.605 -24.578 -3.365 1 93.75 131 GLN B O 1
ATOM 2290 N N . LYS B 1 132 ? 7.371 -24.312 -2.088 1 92.94 132 LYS B N 1
ATOM 2291 C CA . LYS B 1 132 ? 7.324 -25.656 -1.536 1 92.94 132 LYS B CA 1
ATOM 2292 C C . LYS B 1 132 ? 6.004 -25.906 -0.816 1 92.94 132 LYS B C 1
ATOM 2294 O O . LYS B 1 132 ? 5.473 -27.031 -0.861 1 92.94 132 LYS B O 1
ATOM 2299 N N . ARG B 1 133 ? 5.5 -24.891 -0.227 1 93.38 133 ARG B N 1
ATOM 2300 C CA . ARG B 1 133 ? 4.254 -25.016 0.527 1 93.38 133 ARG B CA 1
ATOM 2301 C C . ARG B 1 133 ? 3.045 -24.797 -0.375 1 93.38 133 ARG B C 1
ATOM 2303 O O . ARG B 1 133 ? 1.91 -24.734 0.102 1 93.38 133 ARG B O 1
ATOM 2310 N N . LYS B 1 134 ? 3.301 -24.5 -1.639 1 91.44 134 LYS B N 1
ATOM 2311 C CA . LYS B 1 134 ? 2.27 -24.328 -2.658 1 91.44 134 LYS B CA 1
ATOM 2312 C C . LYS B 1 134 ? 1.435 -23.078 -2.383 1 91.44 134 LYS B C 1
ATOM 2314 O O . LYS B 1 134 ? 0.219 -23.078 -2.59 1 91.44 134 LYS B O 1
ATOM 2319 N N . LEU B 1 135 ? 2.1 -22.078 -1.836 1 93.94 135 LEU B N 1
ATOM 2320 C CA . LEU B 1 135 ? 1.414 -20.828 -1.547 1 93.94 135 LEU B CA 1
ATOM 2321 C C . LEU B 1 135 ? 1.514 -19.859 -2.729 1 93.94 135 LEU B C 1
ATOM 2323 O O . LEU B 1 135 ? 0.667 -18.984 -2.893 1 93.94 135 LEU B O 1
ATOM 2327 N N . ILE B 1 136 ? 2.523 -20 -3.508 1 93.5 136 ILE B N 1
ATOM 2328 C CA . ILE B 1 136 ? 2.664 -19.203 -4.715 1 93.5 136 ILE B CA 1
ATOM 2329 C C . ILE B 1 136 ? 2.883 -20.109 -5.922 1 93.5 136 ILE B C 1
ATOM 2331 O O . ILE B 1 136 ? 3.334 -21.234 -5.773 1 93.5 136 ILE B O 1
ATOM 2335 N N . ALA B 1 137 ? 2.514 -19.547 -7.035 1 84.19 137 ALA B N 1
ATOM 2336 C CA . ALA B 1 137 ? 2.725 -20.297 -8.273 1 84.19 137 ALA B CA 1
ATOM 2337 C C . ALA B 1 137 ? 4.191 -20.25 -8.695 1 84.19 137 ALA B C 1
ATOM 2339 O O . ALA B 1 137 ? 4.766 -21.281 -9.07 1 84.19 137 ALA B O 1
ATOM 2340 N N . SER B 1 138 ? 4.691 -19.047 -8.75 1 83.38 138 SER B N 1
ATOM 2341 C CA . SER B 1 138 ? 6.066 -18.797 -9.172 1 83.38 138 SER B CA 1
ATOM 2342 C C . SER B 1 138 ? 6.586 -17.484 -8.586 1 83.38 138 SER B C 1
ATOM 2344 O O . SER B 1 138 ? 5.824 -16.719 -7.992 1 83.38 138 SER B O 1
ATOM 2346 N N . TYR B 1 139 ? 7.926 -17.453 -8.609 1 90.81 139 TYR B N 1
ATOM 2347 C CA . TYR B 1 139 ? 8.523 -16.172 -8.266 1 90.81 139 TYR B CA 1
ATOM 2348 C C . TYR B 1 139 ? 9.484 -15.719 -9.359 1 90.81 139 TYR B C 1
ATOM 2350 O O . TYR B 1 139 ? 10.023 -16.531 -10.109 1 90.81 139 TYR B O 1
ATOM 2358 N N . GLU B 1 140 ? 9.445 -14.367 -9.531 1 90.5 140 GLU B N 1
ATOM 2359 C CA . GLU B 1 140 ? 10.32 -13.75 -10.523 1 90.5 140 GLU B CA 1
ATOM 2360 C C . GLU B 1 140 ? 11.266 -12.75 -9.875 1 90.5 140 GLU B C 1
ATOM 2362 O O . GLU B 1 140 ? 10.969 -12.195 -8.812 1 90.5 140 GLU B O 1
ATOM 2367 N N . GLN B 1 141 ? 12.43 -12.633 -10.516 1 88.94 141 GLN B N 1
ATOM 2368 C CA . GLN B 1 141 ? 13.367 -11.617 -10.055 1 88.94 141 GLN B CA 1
ATOM 2369 C C . GLN B 1 141 ? 13.031 -10.25 -10.648 1 88.94 141 GLN B C 1
ATOM 2371 O O . GLN B 1 141 ? 12.688 -10.148 -11.828 1 88.94 141 GLN B O 1
ATOM 2376 N N . GLY B 1 142 ? 12.898 -9.281 -9.695 1 77.06 142 GLY B N 1
ATOM 2377 C CA . GLY B 1 142 ? 12.617 -7.93 -10.148 1 77.06 142 GLY B CA 1
ATOM 2378 C C . GLY B 1 142 ? 13.719 -7.355 -11.016 1 77.06 142 GLY B C 1
ATOM 2379 O O . GLY B 1 142 ? 14.836 -7.883 -11.047 1 77.06 142 GLY B O 1
ATOM 2380 N N . TYR B 1 143 ? 13.289 -6.375 -11.992 1 63.34 143 TYR B N 1
ATOM 2381 C CA . TYR B 1 143 ? 14.203 -5.773 -12.953 1 63.34 143 TYR B CA 1
ATOM 2382 C C . TYR B 1 143 ? 15.312 -5.012 -12.242 1 63.34 143 TYR B C 1
ATOM 2384 O O . TYR B 1 143 ? 15.086 -4.395 -11.195 1 63.34 143 TYR B O 1
ATOM 2392 N N . GLN B 1 144 ? 16.625 -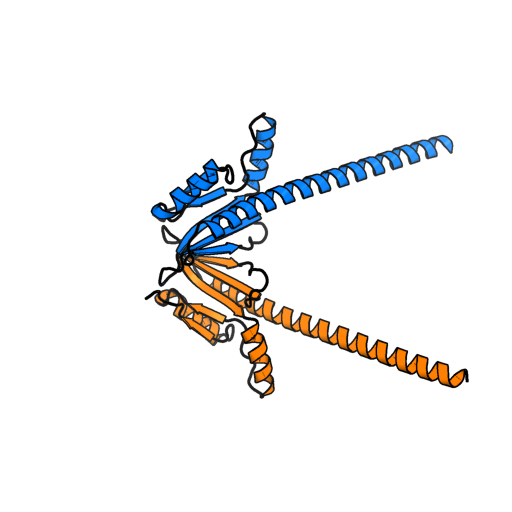5.441 -12.375 1 55.88 144 GLN B N 1
ATOM 2393 C CA . GLN B 1 144 ? 17.781 -4.629 -12.047 1 55.88 144 GLN B CA 1
ATOM 2394 C C . GLN B 1 144 ? 17.984 -3.512 -13.07 1 55.88 144 GLN B C 1
ATOM 2396 O O . GLN B 1 144 ? 18.031 -3.77 -14.273 1 55.88 144 GLN B O 1
ATOM 2401 N N . PRO B 1 145 ? 17.594 -2.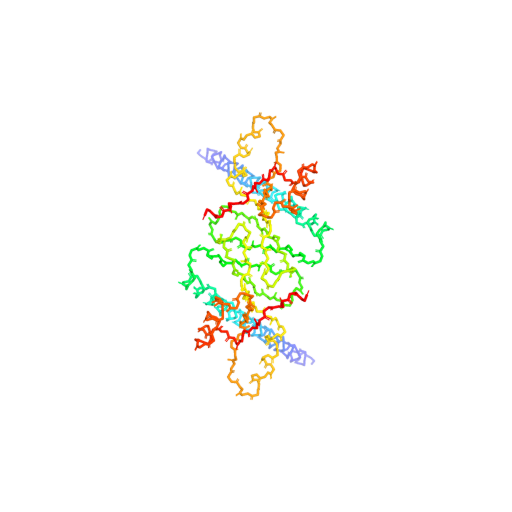219 -12.641 1 49.22 145 PRO B N 1
ATOM 2402 C CA . PRO B 1 145 ? 17.828 -1.205 -13.672 1 49.22 145 PRO B CA 1
ATOM 2403 C C . PRO B 1 145 ? 19.219 -1.325 -14.305 1 49.22 145 PRO B C 1
ATOM 2405 O O . PRO B 1 145 ? 20.172 -1.689 -13.625 1 49.22 145 PRO B O 1
ATOM 2408 N N . LYS B 1 146 ? 19.344 -1.558 -15.727 1 40.88 146 LYS B N 1
ATOM 2409 C CA . LYS B 1 146 ? 20.641 -1.433 -16.406 1 40.88 146 LYS B CA 1
ATOM 2410 C C . LYS B 1 146 ? 21.281 -0.078 -16.109 1 40.88 146 LYS B C 1
ATOM 2412 O O . LYS B 1 146 ? 20.578 0.919 -15.93 1 40.88 146 LYS B O 1
#

Solvent-accessible surface area (backbone atoms only — not comparable to full-atom values): 15246 Å² total; per-residue (Å²): 114,71,67,61,53,48,52,52,49,48,54,51,49,52,52,50,52,50,50,51,50,52,48,52,49,51,51,49,49,49,49,50,52,51,48,48,52,50,50,47,47,48,50,46,54,51,48,49,62,71,72,47,60,85,51,48,43,80,42,39,37,54,58,60,90,87,48,56,44,73,42,38,32,36,34,33,37,52,71,33,44,50,24,31,36,31,33,37,39,34,28,40,49,66,57,50,55,52,48,56,62,43,41,73,70,77,48,81,78,64,41,66,29,36,34,35,28,32,34,59,84,66,37,46,61,54,49,50,53,36,41,76,71,57,47,26,54,53,72,43,75,45,73,57,57,129,113,70,67,60,55,49,52,52,50,48,53,52,48,51,51,50,52,50,50,51,50,50,50,50,50,50,50,48,48,51,49,48,54,50,48,49,53,50,48,47,48,49,51,46,53,50,49,50,63,70,72,48,59,87,51,46,44,80,44,39,37,53,59,59,91,89,48,57,42,72,42,39,32,34,32,32,36,53,71,34,43,49,23,31,38,32,32,38,37,36,28,41,49,65,57,50,54,52,46,55,63,44,39,72,70,77,46,80,77,63,41,65,29,36,35,35,29,32,34,59,85,66,37,46,62,54,50,51,53,36,40,75,70,57,48,25,53,51,71,44,75,47,71,56,57,129

Secondary structure (DSSP, 8-state):
-HHHHHHHHHHHHHHHHHHHHHHHHHHHHHHHHHHHHHHHHHHHHHHHHHHS-TTEEEEEEEPPTT-SEEEEEEEEETTSSS-EEEEEEEEEHHHHHHHHHHHTTT--PPPSEEEEES-HHHHHHHHHHHHHTTS-SEEEE-----/-HHHHHHHHHHHHHHHHHHHHHHHHHHHHHHHHHHHHHHHHHHHHHHHHHHS-TTEEEEEEEPPTT-SEEEEEEEEETTSSS-EEEEEEEEEHHHHHHHHHHHTTT--PPPSEEEEES-HHHHHHHHHHHHHTTS-SEEEE-----

Radius of gyration: 26.83 Å; Cα contacts (8 Å, |Δi|>4): 419; chains: 2; bounding box: 78×62×60 Å

Foldseek 3Di:
DVVVVVVVVVVVVVVVVVVVVVVVVVVVVVVVVVVVLVVLLVVLLVVCVVPDDPQKDKAWDDDDDPAQWHTKIWIWGNPDPDIDTFKMKTAGNVQVVVQVVCVVVVDPRQRRIEMEGANCVPCVVVQVVCVVVRSHRYYYYDDDDD/DVVVVVVVVVVVVVVVVVVVVVVVVVVVVVVVVVVVLVVLLVVLLVVCVVPDDPQKDKAWDDDDDPAQWDTKIWIWGNPDPDIDTFKMKTAGNVQVVVQVVCVVVVDPRQRRIEMEGANCVPCVVVQVVCVVVRSHRYYYYDDDDD

pLDDT: mean 84.26, std 12.62, range [40.28, 97.5]

Organism: Phytophthora sojae (strain P6497) (NCBI:txid1094619)

Nearest PDB structures (foldseek):
  2e8a-assembly1_A  TM=2.936E-01  e=3.275E-01  Homo sapiens
  5fpm-assembly1_A  TM=3.150E-01  e=5.883E-01  Homo sapiens
  2bup-assembly1_A  TM=3.565E-01  e=8.693E-01  Bos taurus
  5aqf-assembly1_A  TM=2.411E-01  e=2.366E-01  Homo sapiens
  5bpm-assembly1_A  TM=2.972E-01  e=1.463E+00  Homo sapiens